Protein AF-A0A7S4A7X9-F1 (afdb_monomer_lite)

Radius of gyration: 23.38 Å; chains: 1; bounding box: 79×69×74 Å

InterPro domains:
  IPR005069 Nucleotide-diphospho-sugar transferase [PF03407] (126-214)

Foldseek 3Di:
DDDDDPDDDDPPPPPPPPDDDDDDDDDDPLDDLQQAAEEEEEDALVCLVLLVLQVVQVVVQDDPSYAYEYAYQDVNRVVSCCVRPVRHHYDDFPDHRPDPLSRQLSQLVVQLVVLQVLLVHSFHKYKYAYSQWHFPHHLSVVQSVDPFQKEFAWQQQCLVVVVLQVPSTFGDPRIMIGTSDPLNSQLSVQLSVQSPPVPDGSRVSSSVCVSVVRGGYDPPHSWPDPFPDDTRIDHPSNPVDDPDPPVLCVLLVVCSVVVPSCSCVVVTPPPDPPPPDPPPPPPDDDDDDD

Organism: NCBI:txid35677

Sequence (290 aa):
MGGGSRAGHRLARAALLCAAFAAAGSATPATDNATHTIVATVLNGKYAPLFELWHPRFAAATDARVELVVACLDDDAVAAVRRLDTRARTLEATGGAHDVAAARLAKVHTVLRLVREEAAGSKRLVIYSDVDAFWLQSPISRLRRIEAPLAFSRDGVATAAGFDGKRGFALCAGFFVARPTEAAASFLDAWRLKGRGGRSSDQVAANELYDEGVGIIADEVVDRCPRGAVPAVWHPYSPAQISGKVFFWGRVLAKIASGDGDAFAGVRCSWGGRHKGRNRRAGGVVTARR

pLDDT: mean 72.52, std 22.11, range [30.67, 97.88]

Structure (mmCIF, N/CA/C/O backbone):
data_AF-A0A7S4A7X9-F1
#
_entry.id   AF-A0A7S4A7X9-F1
#
loop_
_atom_site.group_PDB
_atom_site.id
_atom_site.type_symbol
_atom_site.label_atom_id
_atom_site.label_alt_id
_atom_site.label_comp_id
_atom_site.label_asym_id
_atom_site.label_entity_id
_atom_site.label_seq_id
_atom_site.pdbx_PDB_ins_code
_atom_site.Cartn_x
_atom_site.Cartn_y
_atom_site.Cartn_z
_atom_site.occupancy
_atom_site.B_iso_or_equiv
_atom_site.auth_seq_id
_atom_site.auth_comp_id
_atom_site.auth_asym_id
_atom_site.auth_atom_id
_atom_site.pdbx_PDB_model_num
ATOM 1 N N . MET A 1 1 ? 13.441 42.605 55.106 1.00 44.47 1 MET A N 1
ATOM 2 C CA . MET A 1 1 ? 13.540 42.971 53.676 1.00 44.47 1 MET A CA 1
ATOM 3 C C . MET A 1 1 ? 13.720 41.685 52.884 1.00 44.47 1 MET A C 1
ATOM 5 O O . MET A 1 1 ? 14.799 41.113 52.912 1.00 44.47 1 MET A O 1
ATOM 9 N N . GLY A 1 2 ? 12.632 41.155 52.321 1.00 35.94 2 GLY A N 1
ATOM 10 C CA . GLY A 1 2 ? 12.624 39.884 51.592 1.00 35.94 2 GLY A CA 1
ATOM 11 C C . GLY A 1 2 ? 12.707 40.118 50.086 1.00 35.94 2 GLY A C 1
ATOM 12 O O . GLY A 1 2 ? 11.885 40.847 49.538 1.00 35.94 2 GLY A O 1
ATOM 13 N N . GLY A 1 3 ? 13.697 39.512 49.431 1.00 44.81 3 GLY A N 1
ATOM 14 C CA . GLY A 1 3 ? 13.832 39.477 47.975 1.00 44.81 3 GLY A CA 1
ATOM 15 C C . GLY A 1 3 ? 13.371 38.124 47.446 1.00 44.81 3 GLY A C 1
ATOM 16 O O . GLY A 1 3 ? 14.063 37.125 47.617 1.00 44.81 3 GLY A O 1
ATOM 17 N N . GLY A 1 4 ? 12.176 38.098 46.855 1.00 40.09 4 GLY A N 1
ATOM 18 C CA . GLY A 1 4 ? 11.513 36.902 46.343 1.00 40.09 4 GLY A CA 1
ATOM 19 C C . GLY A 1 4 ? 12.144 36.339 45.066 1.00 40.09 4 GLY A C 1
ATOM 20 O O . GLY A 1 4 ? 12.410 37.054 44.101 1.00 40.09 4 GLY A O 1
ATOM 21 N N . SER A 1 5 ? 12.325 35.021 45.086 1.00 45.69 5 SER A N 1
ATOM 22 C CA . SER A 1 5 ? 12.733 34.150 43.985 1.00 45.69 5 SER A CA 1
ATOM 23 C C . SER A 1 5 ? 11.741 34.199 42.813 1.00 45.69 5 SER A C 1
ATOM 25 O O . SER A 1 5 ? 10.553 33.926 42.981 1.00 45.69 5 SER A O 1
ATOM 27 N N . ARG A 1 6 ? 12.227 34.520 41.605 1.00 48.41 6 ARG A N 1
ATOM 28 C CA . ARG A 1 6 ? 11.495 34.359 40.336 1.00 48.41 6 ARG A CA 1
ATOM 29 C C . ARG A 1 6 ? 11.867 33.021 39.697 1.00 48.41 6 ARG A C 1
ATOM 31 O O . ARG A 1 6 ? 12.696 32.963 38.794 1.00 48.41 6 ARG A O 1
ATOM 38 N N . ALA A 1 7 ? 11.209 31.959 40.138 1.00 48.53 7 ALA A N 1
ATOM 39 C CA . ALA A 1 7 ? 11.137 30.690 39.426 1.00 48.53 7 ALA A CA 1
ATOM 40 C C . ALA A 1 7 ? 9.657 30.317 39.284 1.00 48.53 7 ALA A C 1
ATOM 42 O O . ALA A 1 7 ? 8.966 30.200 40.289 1.00 48.53 7 ALA A O 1
ATOM 43 N N . GLY A 1 8 ? 9.164 30.146 38.051 1.00 44.31 8 GLY A N 1
ATOM 44 C CA . GLY A 1 8 ? 7.861 29.497 37.841 1.00 44.31 8 GLY A CA 1
ATOM 45 C C . GLY A 1 8 ? 6.891 30.139 36.849 1.00 44.31 8 GLY A C 1
ATOM 46 O O . GLY A 1 8 ? 5.715 30.238 37.158 1.00 44.31 8 GLY A O 1
ATOM 47 N N . HIS A 1 9 ? 7.321 30.532 35.643 1.00 43.72 9 HIS A N 1
ATOM 48 C CA . HIS A 1 9 ? 6.366 30.942 34.591 1.00 43.72 9 HIS A CA 1
ATOM 49 C C . HIS A 1 9 ? 6.644 30.378 33.186 1.00 43.72 9 HIS A C 1
ATOM 51 O O . HIS A 1 9 ? 6.241 30.971 32.189 1.00 43.72 9 HIS A O 1
ATOM 57 N N . ARG A 1 10 ? 7.298 29.210 33.060 1.00 42.69 10 ARG A N 1
ATOM 58 C CA . ARG A 1 10 ? 7.554 28.597 31.734 1.00 42.69 10 ARG A CA 1
ATOM 59 C C . ARG A 1 10 ? 7.222 27.105 31.570 1.00 42.69 10 ARG A C 1
ATOM 61 O O . ARG A 1 10 ? 7.613 26.530 30.565 1.00 42.69 10 ARG A O 1
ATOM 68 N N . LEU A 1 11 ? 6.444 26.487 32.466 1.00 43.09 11 LEU A N 1
ATOM 69 C CA . LEU A 1 11 ? 6.069 25.061 32.342 1.00 43.09 11 LEU A CA 1
ATOM 70 C C . LEU A 1 11 ? 4.560 24.756 32.430 1.00 43.09 11 LEU A C 1
ATOM 72 O O . LEU A 1 11 ? 4.178 23.612 32.629 1.00 43.09 11 LEU A O 1
ATOM 76 N N . ALA A 1 12 ? 3.685 25.743 32.210 1.00 38.72 12 ALA A N 1
ATOM 77 C CA . ALA A 1 12 ? 2.225 25.550 32.252 1.00 38.72 12 ALA A CA 1
ATOM 78 C C . ALA A 1 12 ? 1.517 25.787 30.899 1.00 38.72 12 ALA A C 1
ATOM 80 O O . ALA A 1 12 ? 0.360 26.194 30.865 1.00 38.72 12 ALA A O 1
ATOM 81 N N . ARG A 1 13 ? 2.202 25.563 29.767 1.00 37.25 13 ARG A N 1
ATOM 82 C CA . ARG A 1 13 ? 1.606 25.685 28.416 1.00 37.25 13 ARG A CA 1
ATOM 83 C C . ARG A 1 13 ? 1.697 24.431 27.537 1.00 37.25 13 ARG A C 1
ATOM 85 O O . ARG A 1 13 ? 1.207 24.462 26.418 1.00 37.25 13 ARG A O 1
ATOM 92 N N . ALA A 1 14 ? 2.242 23.324 28.045 1.00 36.91 14 ALA A N 1
ATOM 93 C CA . ALA A 1 14 ? 2.348 22.061 27.300 1.00 36.91 14 ALA A CA 1
ATOM 94 C C . ALA A 1 14 ? 1.307 20.991 27.700 1.00 36.91 14 ALA A C 1
ATOM 96 O O . ALA A 1 14 ? 1.305 19.911 27.125 1.00 36.91 14 ALA A O 1
ATOM 97 N N . ALA A 1 15 ? 0.411 21.273 28.654 1.00 36.81 15 ALA A N 1
ATOM 98 C CA . ALA A 1 15 ? -0.535 20.283 29.194 1.00 36.81 15 ALA A CA 1
ATOM 99 C C . ALA A 1 15 ? -2.019 20.553 28.859 1.00 36.81 15 ALA A C 1
ATOM 101 O O . ALA A 1 15 ? -2.890 19.863 29.375 1.00 36.81 15 ALA A O 1
ATOM 102 N N . LEU A 1 16 ? -2.329 21.531 27.997 1.00 33.19 16 LEU A N 1
ATOM 103 C CA . LEU A 1 16 ? -3.710 21.979 27.741 1.00 33.19 16 LEU A CA 1
ATOM 104 C C . LEU A 1 16 ? -4.208 21.739 26.302 1.00 33.19 16 LEU A C 1
ATOM 106 O O . LEU A 1 16 ? -5.062 22.472 25.816 1.00 33.19 16 LEU A O 1
ATOM 110 N N . LEU A 1 17 ? -3.673 20.723 25.616 1.00 34.12 17 LEU A N 1
ATOM 111 C CA . LEU A 1 17 ? -4.047 20.376 24.233 1.00 34.12 17 LEU A CA 1
ATOM 112 C C . LEU A 1 17 ? -4.558 18.934 24.045 1.00 34.12 17 LEU A C 1
ATOM 114 O O . LEU A 1 17 ? -4.845 18.546 22.921 1.00 34.12 17 LEU A O 1
ATOM 118 N N . CYS A 1 18 ? -4.745 18.157 25.120 1.00 33.53 18 CYS A N 1
ATOM 119 C CA . CYS A 1 18 ? -5.233 16.767 25.030 1.00 33.53 18 CYS A CA 1
ATOM 120 C C . CYS A 1 18 ? -6.648 16.527 25.585 1.00 33.53 18 CYS A C 1
ATOM 122 O O . CYS A 1 18 ? -7.065 15.378 25.687 1.00 33.53 18 CYS A O 1
ATOM 124 N N . ALA A 1 19 ? -7.409 17.562 25.946 1.00 38.38 19 ALA A N 1
ATOM 125 C CA . ALA A 1 19 ? -8.710 17.375 26.594 1.00 38.38 19 ALA A CA 1
ATOM 126 C C . ALA A 1 19 ? -9.792 18.292 26.015 1.00 38.38 19 ALA A C 1
ATOM 128 O O . ALA A 1 19 ? -10.194 19.244 26.671 1.00 38.38 19 ALA A O 1
ATOM 129 N N . ALA A 1 20 ? -10.260 18.011 24.795 1.00 38.12 20 ALA A N 1
ATOM 130 C CA . ALA A 1 20 ? -11.570 18.471 24.318 1.00 38.12 20 ALA A CA 1
ATOM 131 C C . ALA A 1 20 ? -11.957 17.813 22.981 1.00 38.12 20 ALA A C 1
ATOM 133 O O . ALA A 1 20 ? -11.940 18.478 21.960 1.00 38.12 20 ALA A O 1
ATOM 134 N N . PHE A 1 21 ? -12.329 16.530 22.977 1.00 40.97 21 PHE A N 1
ATOM 135 C CA . PHE A 1 21 ? -13.242 15.978 21.960 1.00 40.97 21 PHE A CA 1
ATOM 136 C C . PHE A 1 21 ? -13.972 14.761 22.536 1.00 40.97 21 PHE A C 1
ATOM 138 O O . PHE A 1 21 ? -13.638 13.610 22.279 1.00 40.97 21 PHE A O 1
ATOM 145 N N . ALA A 1 22 ? -14.985 15.040 23.353 1.00 44.19 22 ALA A N 1
ATOM 146 C CA . ALA A 1 22 ? -16.018 14.083 23.727 1.00 44.19 22 ALA A CA 1
ATOM 147 C C . ALA A 1 22 ? -17.371 14.693 23.341 1.00 44.19 22 ALA A C 1
ATOM 149 O O . ALA A 1 22 ? -18.114 15.185 24.184 1.00 44.19 22 ALA A O 1
ATOM 150 N N . ALA A 1 23 ? -17.656 14.726 22.038 1.00 42.72 23 ALA A N 1
ATOM 151 C CA . ALA A 1 23 ? -19.000 14.983 21.541 1.00 42.72 23 ALA A CA 1
ATOM 152 C C . ALA A 1 23 ? -19.672 13.626 21.303 1.00 42.72 23 ALA A C 1
ATOM 154 O O . ALA A 1 23 ? -19.296 12.876 20.402 1.00 42.72 23 ALA A O 1
ATOM 155 N N . ALA A 1 24 ? -20.630 13.305 22.170 1.00 47.59 24 ALA A N 1
ATOM 156 C CA . ALA A 1 24 ? -21.484 12.135 22.078 1.00 47.59 24 ALA A CA 1
ATOM 157 C C . ALA A 1 24 ? -22.415 12.269 20.861 1.00 47.59 24 ALA A C 1
ATOM 159 O O . ALA A 1 24 ? -23.437 12.948 20.917 1.00 47.59 24 ALA A O 1
ATOM 160 N N . GLY A 1 25 ? -22.037 11.634 19.751 1.00 40.69 25 GLY A N 1
ATOM 161 C CA . GLY A 1 25 ? -22.930 11.350 18.631 1.00 40.69 25 GLY A CA 1
ATOM 162 C C . GLY A 1 25 ? -23.608 10.000 18.849 1.00 40.69 25 GLY A C 1
ATOM 163 O O . GLY A 1 25 ? -22.946 9.026 19.211 1.00 40.69 25 GLY A O 1
ATOM 164 N N . SER A 1 26 ? -24.923 9.947 18.655 1.00 42.19 26 SER A N 1
ATOM 165 C CA . SER A 1 26 ? -25.719 8.724 18.722 1.00 42.19 26 SER A CA 1
ATOM 166 C C . SER A 1 26 ? -25.144 7.653 17.790 1.00 42.19 26 SER A C 1
ATOM 168 O O . SER A 1 26 ? -25.031 7.837 16.579 1.00 42.19 26 SER A O 1
ATOM 170 N N . ALA A 1 27 ? -24.749 6.522 18.370 1.00 43.72 27 ALA A N 1
ATOM 171 C CA . ALA A 1 27 ? -24.187 5.402 17.637 1.00 43.72 27 ALA A CA 1
ATOM 172 C C . ALA A 1 27 ? -25.294 4.685 16.848 1.00 43.72 27 ALA A C 1
ATOM 174 O O . ALA A 1 27 ? -26.026 3.859 17.389 1.00 43.72 27 ALA A O 1
ATOM 175 N N . THR A 1 28 ? -25.408 4.975 15.552 1.00 47.25 28 THR A N 1
ATOM 176 C CA . THR A 1 28 ? -25.959 4.008 14.592 1.00 47.25 28 THR A CA 1
ATOM 177 C C . THR A 1 28 ? -25.165 2.702 14.704 1.00 47.25 28 THR A C 1
ATOM 179 O O . THR A 1 28 ? -23.942 2.768 14.858 1.00 47.25 28 THR A O 1
ATOM 182 N N . PRO A 1 29 ? -25.811 1.524 14.641 1.00 44.50 29 PRO A N 1
ATOM 183 C CA . PRO A 1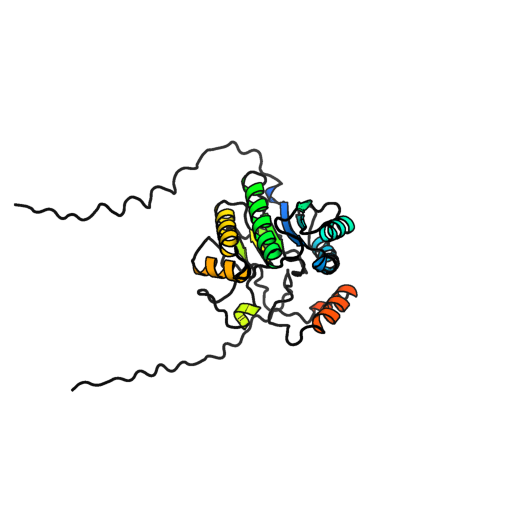 29 ? -25.131 0.252 14.844 1.00 44.50 29 PRO A CA 1
ATOM 184 C C . PRO A 1 29 ? -24.014 0.087 13.804 1.00 44.50 29 PRO A C 1
ATOM 186 O O . PRO A 1 29 ? -24.250 -0.082 12.611 1.00 44.50 29 PRO A O 1
ATOM 189 N N . ALA A 1 30 ? -22.772 0.191 14.277 1.00 50.78 30 ALA A N 1
ATOM 190 C CA . ALA A 1 30 ? -21.539 0.141 13.497 1.00 50.78 30 ALA A CA 1
ATOM 191 C C . ALA A 1 30 ? -21.159 -1.305 13.112 1.00 50.78 30 ALA A C 1
ATOM 193 O O . ALA A 1 30 ? -20.015 -1.723 13.290 1.00 50.78 30 ALA A O 1
ATOM 194 N N . THR A 1 31 ? -22.123 -2.110 12.663 1.00 47.62 31 THR A N 1
ATOM 195 C CA . THR A 1 31 ? -22.062 -3.569 12.856 1.00 47.62 31 THR A CA 1
ATOM 196 C C . THR A 1 31 ? -21.674 -4.426 11.650 1.00 47.62 31 THR A C 1
ATOM 198 O O . THR A 1 31 ? -21.740 -5.638 11.777 1.00 47.62 31 THR A O 1
ATOM 201 N N . ASP A 1 32 ? -21.171 -3.887 10.531 1.00 56.22 32 ASP A N 1
ATOM 202 C CA . ASP A 1 32 ? -20.551 -4.773 9.510 1.00 56.22 32 ASP A CA 1
ATOM 203 C C . ASP A 1 32 ? -19.380 -4.157 8.717 1.00 56.22 32 ASP A C 1
ATOM 205 O O . ASP A 1 32 ? -18.422 -4.838 8.334 1.00 56.22 32 ASP A O 1
ATOM 209 N N . ASN A 1 33 ? -19.352 -2.829 8.566 1.00 57.88 33 ASN A N 1
ATOM 210 C CA . ASN A 1 33 ? -18.284 -2.149 7.819 1.00 57.88 33 ASN A CA 1
ATOM 211 C C . ASN A 1 33 ? -16.898 -2.249 8.479 1.00 57.88 33 ASN A C 1
ATOM 213 O O . ASN A 1 33 ? -15.888 -2.199 7.779 1.00 57.88 33 ASN A O 1
ATOM 217 N N . ALA A 1 34 ? -16.828 -2.480 9.796 1.00 63.59 34 ALA A N 1
ATOM 218 C CA . ALA A 1 34 ? -15.565 -2.671 10.516 1.00 63.59 34 ALA A CA 1
ATOM 219 C C . ALA A 1 34 ? -14.780 -3.913 10.045 1.00 63.59 34 ALA A C 1
ATOM 221 O O . ALA A 1 34 ? -13.578 -4.026 10.295 1.00 63.59 34 ALA A O 1
ATOM 222 N N . THR A 1 35 ? -15.443 -4.843 9.347 1.00 77.44 35 THR A N 1
ATOM 223 C CA . THR A 1 35 ? -14.809 -6.037 8.779 1.00 77.44 35 THR A CA 1
ATOM 224 C C . THR A 1 35 ? -14.349 -5.855 7.337 1.00 77.44 35 THR A C 1
ATOM 226 O O . THR A 1 35 ? -13.825 -6.806 6.762 1.00 77.44 35 THR A O 1
ATOM 229 N N . HIS A 1 36 ? -14.505 -4.670 6.747 1.00 91.06 36 HIS A N 1
ATOM 230 C CA . HIS A 1 36 ? -14.044 -4.400 5.390 1.00 91.06 36 HIS A CA 1
ATOM 231 C C . HIS A 1 36 ? -12.615 -3.844 5.398 1.00 91.06 36 HIS A C 1
ATOM 233 O O . HIS A 1 36 ? -12.166 -3.189 6.343 1.00 91.06 36 HIS A O 1
ATOM 239 N N . THR A 1 37 ? -11.846 -4.158 4.362 1.00 95.25 37 THR A N 1
ATOM 240 C CA . THR A 1 37 ? -10.438 -3.757 4.247 1.00 95.25 37 THR A CA 1
ATOM 241 C C . THR A 1 37 ? -10.162 -3.271 2.838 1.00 95.25 37 THR A C 1
ATOM 243 O O . THR A 1 37 ? -10.603 -3.884 1.873 1.00 95.25 37 THR A O 1
ATOM 246 N N . ILE A 1 38 ? -9.430 -2.171 2.732 1.00 97.44 38 ILE A N 1
ATOM 247 C CA . ILE A 1 38 ? -8.922 -1.665 1.466 1.00 97.44 38 ILE A CA 1
ATOM 248 C C . ILE A 1 38 ? -7.498 -2.179 1.311 1.00 97.44 38 ILE A C 1
ATOM 250 O O . ILE A 1 38 ? -6.672 -1.991 2.207 1.00 97.44 38 ILE A O 1
ATOM 254 N N . VAL A 1 39 ? -7.201 -2.800 0.177 1.00 97.44 39 VAL A N 1
ATOM 255 C CA . VAL A 1 39 ? -5.831 -3.086 -0.243 1.00 97.44 39 VAL A CA 1
ATOM 256 C C . VAL A 1 39 ? -5.507 -2.157 -1.400 1.00 97.44 39 VAL A C 1
ATOM 258 O O . VAL A 1 39 ? -6.178 -2.169 -2.427 1.00 97.44 39 VAL A O 1
ATOM 261 N N . ALA A 1 40 ? -4.502 -1.317 -1.202 1.00 97.56 40 ALA A N 1
ATOM 262 C CA . ALA A 1 40 ? -4.042 -0.333 -2.158 1.00 97.56 40 ALA A CA 1
ATOM 263 C C . ALA A 1 40 ? -2.726 -0.779 -2.801 1.00 97.56 40 ALA A C 1
ATOM 265 O O . ALA A 1 40 ? -1.831 -1.288 -2.122 1.00 97.56 40 ALA A O 1
ATOM 266 N N . THR A 1 41 ? -2.589 -0.521 -4.097 1.00 96.31 41 THR A N 1
ATOM 267 C CA . THR A 1 41 ? -1.330 -0.675 -4.832 1.00 96.31 41 THR A CA 1
ATOM 268 C C . THR A 1 41 ? -1.171 0.432 -5.877 1.00 96.31 41 THR A C 1
ATOM 270 O O . THR A 1 41 ? -2.130 1.142 -6.195 1.00 96.31 41 THR A O 1
ATOM 273 N N . VAL A 1 42 ? 0.044 0.608 -6.393 1.00 94.50 42 VAL A N 1
ATOM 274 C CA . VAL A 1 42 ? 0.367 1.555 -7.471 1.00 94.50 42 VAL A CA 1
ATOM 275 C C . VAL A 1 42 ? 0.876 0.775 -8.672 1.00 94.50 42 VAL A C 1
ATOM 277 O O . VAL A 1 42 ? 1.701 -0.127 -8.524 1.00 94.50 42 VAL A O 1
ATOM 280 N N . LEU A 1 43 ? 0.414 1.146 -9.864 1.00 93.44 43 LEU A N 1
ATOM 281 C CA . LEU A 1 43 ? 0.740 0.452 -11.102 1.00 93.44 43 LEU A CA 1
ATOM 282 C C . LEU A 1 43 ? 1.073 1.438 -12.226 1.00 93.44 43 LEU A C 1
ATOM 284 O O . LEU A 1 43 ? 0.410 2.458 -12.391 1.00 93.44 43 LEU A O 1
ATOM 288 N N . ASN A 1 44 ? 2.082 1.097 -13.024 1.00 91.69 44 ASN A N 1
ATOM 289 C CA . ASN A 1 44 ? 2.317 1.659 -14.356 1.00 91.69 44 ASN A CA 1
ATOM 290 C C . ASN A 1 44 ? 2.392 0.508 -15.376 1.00 91.69 44 ASN A C 1
ATOM 292 O O . ASN A 1 44 ? 2.487 -0.664 -14.985 1.00 91.69 44 ASN A O 1
ATOM 296 N N . GLY A 1 45 ? 2.415 0.828 -16.667 1.00 90.19 45 GLY A N 1
ATOM 297 C CA . GLY A 1 45 ? 2.443 -0.155 -17.748 1.00 90.19 45 GLY A CA 1
ATOM 298 C C . GLY A 1 45 ? 3.638 -1.110 -17.673 1.00 90.19 45 GLY A C 1
ATOM 299 O O . GLY A 1 45 ? 3.503 -2.298 -17.958 1.00 90.19 45 GLY A O 1
ATOM 300 N N . LYS A 1 46 ? 4.799 -0.651 -17.177 1.00 88.81 46 LYS A N 1
ATOM 301 C CA . LYS A 1 46 ? 5.984 -1.514 -16.983 1.00 88.81 46 LYS A CA 1
ATOM 302 C C . LYS A 1 46 ? 5.763 -2.621 -15.953 1.00 88.81 46 LYS A C 1
ATOM 304 O O . LYS A 1 46 ? 6.368 -3.684 -16.078 1.00 88.81 46 LYS A O 1
ATOM 309 N N . TYR A 1 47 ? 4.941 -2.376 -14.938 1.00 90.56 47 TYR A N 1
ATOM 310 C CA . TYR A 1 47 ? 4.631 -3.352 -13.895 1.00 90.56 47 TYR A CA 1
ATOM 311 C C . TYR A 1 47 ? 3.357 -4.162 -14.190 1.00 90.56 47 TYR A C 1
ATOM 313 O O . TYR A 1 47 ? 3.040 -5.068 -13.420 1.00 90.56 47 TYR A O 1
ATOM 321 N N . ALA A 1 48 ? 2.658 -3.912 -15.305 1.00 92.62 48 ALA A N 1
ATOM 322 C CA . ALA A 1 48 ? 1.455 -4.657 -15.684 1.00 92.62 48 ALA A CA 1
ATOM 323 C C . ALA A 1 48 ? 1.663 -6.187 -15.756 1.00 92.62 48 ALA A C 1
ATOM 325 O O . ALA A 1 48 ? 0.850 -6.900 -15.166 1.00 92.62 48 ALA A O 1
ATOM 326 N N . PRO A 1 49 ? 2.759 -6.726 -16.339 1.00 93.12 49 PRO A N 1
ATOM 327 C CA . PRO A 1 49 ? 3.000 -8.174 -16.323 1.00 93.12 49 PRO A CA 1
ATOM 328 C C . PRO A 1 49 ? 3.184 -8.739 -14.910 1.00 93.12 49 PRO A C 1
ATOM 330 O O . PRO A 1 49 ? 2.853 -9.888 -14.633 1.00 93.12 49 PRO A O 1
ATOM 333 N N . LEU A 1 50 ? 3.719 -7.936 -13.986 1.00 90.62 50 LEU A N 1
ATOM 334 C CA . LEU A 1 50 ? 3.876 -8.362 -12.601 1.00 90.62 50 LEU A CA 1
ATOM 335 C C . LEU A 1 50 ? 2.533 -8.363 -11.868 1.00 90.62 50 LEU A C 1
ATOM 337 O O . LEU A 1 50 ? 2.245 -9.298 -11.125 1.00 90.62 50 LEU A O 1
ATOM 341 N N . PHE A 1 51 ? 1.687 -7.368 -12.138 1.00 94.88 51 PHE A N 1
ATOM 342 C CA . PHE A 1 51 ? 0.315 -7.324 -11.642 1.00 94.88 51 PHE A CA 1
ATOM 343 C C . PHE A 1 51 ? -0.516 -8.521 -12.129 1.00 94.88 51 PHE A C 1
ATOM 345 O O . PHE A 1 51 ? -1.225 -9.120 -11.326 1.00 94.88 51 PHE A O 1
ATOM 352 N N . GLU A 1 52 ? -0.360 -8.943 -13.388 1.00 94.62 52 GLU A N 1
ATOM 353 C CA . GLU A 1 52 ? -0.985 -10.162 -13.933 1.00 94.62 52 GLU A CA 1
ATOM 354 C C . GLU A 1 52 ? -0.613 -11.432 -13.160 1.00 94.62 52 GLU A C 1
ATOM 356 O O . GLU A 1 52 ? -1.434 -12.334 -13.005 1.00 94.62 52 GLU A O 1
ATOM 361 N N . LEU A 1 53 ? 0.609 -11.504 -12.630 1.00 92.06 53 LEU A N 1
ATOM 362 C CA . LEU A 1 53 ? 1.059 -12.634 -11.815 1.00 92.06 53 LEU A CA 1
ATOM 363 C C . LEU A 1 53 ? 0.644 -12.506 -10.346 1.00 92.06 53 LEU A C 1
ATOM 365 O O . LEU A 1 53 ? 0.447 -13.517 -9.659 1.00 92.06 53 LEU A O 1
ATOM 369 N N . TRP A 1 54 ? 0.571 -11.277 -9.843 1.00 93.69 54 TRP A N 1
ATOM 370 C CA . TRP A 1 54 ? 0.228 -10.965 -8.461 1.00 93.69 54 TRP A CA 1
ATOM 371 C C . TRP A 1 54 ? -1.270 -11.116 -8.193 1.00 93.69 54 TRP A C 1
ATOM 373 O O . TRP A 1 54 ? -1.653 -11.740 -7.201 1.00 93.69 54 TRP A O 1
ATOM 383 N N . HIS A 1 55 ? -2.117 -10.607 -9.092 1.00 95.62 55 HIS A N 1
ATOM 384 C CA . HIS A 1 55 ? -3.561 -10.494 -8.886 1.00 95.62 55 HIS A CA 1
ATOM 385 C C . HIS A 1 55 ? -4.259 -11.834 -8.607 1.00 95.62 55 HIS A C 1
ATOM 387 O O . HIS A 1 55 ? -4.978 -11.895 -7.611 1.00 95.62 55 HIS A O 1
ATOM 393 N N . PRO A 1 56 ? -4.004 -12.941 -9.336 1.00 93.94 56 PRO A N 1
ATOM 394 C CA . PRO A 1 56 ? -4.637 -14.224 -9.026 1.00 93.94 56 PRO A CA 1
ATOM 395 C C . PRO A 1 56 ? -4.317 -14.733 -7.614 1.00 93.94 56 PRO A C 1
ATOM 397 O O . PRO A 1 56 ? -5.168 -15.326 -6.954 1.00 93.94 56 PRO A O 1
ATOM 400 N N . ARG A 1 57 ? -3.099 -14.474 -7.119 1.00 90.94 57 ARG A N 1
ATOM 401 C CA . ARG A 1 57 ? -2.683 -14.853 -5.758 1.00 90.94 57 ARG A CA 1
ATOM 402 C C . ARG A 1 57 ? -3.328 -13.965 -4.709 1.00 90.94 57 ARG A C 1
ATOM 404 O O . ARG A 1 57 ? -3.814 -14.467 -3.702 1.00 90.94 57 ARG A O 1
ATOM 411 N N . PHE A 1 58 ? -3.370 -12.661 -4.968 1.00 94.06 58 PHE A N 1
ATOM 412 C CA . PHE A 1 58 ? -4.109 -11.718 -4.140 1.00 94.06 58 PHE A CA 1
ATOM 413 C C . PHE A 1 58 ? -5.589 -12.115 -4.034 1.00 94.06 58 PHE A C 1
ATOM 415 O O . PHE A 1 58 ? -6.111 -12.233 -2.927 1.00 94.06 58 PHE A O 1
ATOM 422 N N . ALA A 1 59 ? -6.240 -12.404 -5.162 1.00 94.94 59 ALA A N 1
ATOM 423 C CA . ALA A 1 59 ? -7.636 -12.822 -5.213 1.00 94.94 59 ALA A CA 1
ATOM 424 C C . ALA A 1 59 ? -7.870 -14.143 -4.462 1.00 94.94 59 ALA A C 1
ATOM 426 O O . ALA A 1 59 ? -8.836 -14.253 -3.716 1.00 94.94 59 ALA A O 1
ATOM 427 N N . ALA A 1 60 ? -6.966 -15.122 -4.586 1.00 93.25 60 ALA A N 1
ATOM 428 C CA . ALA A 1 60 ? -7.045 -16.381 -3.840 1.00 93.25 60 ALA A CA 1
ATOM 429 C C . ALA A 1 60 ? -6.808 -16.212 -2.325 1.00 93.25 60 ALA A C 1
ATOM 431 O O . ALA A 1 60 ? -7.313 -16.998 -1.524 1.00 93.25 60 ALA A O 1
ATOM 432 N N . ALA A 1 61 ? -6.040 -15.198 -1.921 1.00 90.69 61 ALA A N 1
ATOM 433 C CA . ALA A 1 61 ? -5.728 -14.897 -0.525 1.00 90.69 61 ALA A CA 1
ATOM 434 C C . ALA A 1 61 ? -6.731 -13.931 0.138 1.00 90.69 61 ALA A C 1
ATOM 436 O O . ALA A 1 61 ? -6.543 -13.553 1.300 1.00 90.69 61 ALA A O 1
ATOM 437 N N . THR A 1 62 ? -7.772 -13.493 -0.571 1.00 93.75 62 THR A N 1
ATOM 438 C CA . THR A 1 62 ? -8.740 -12.501 -0.082 1.00 93.75 62 THR A CA 1
ATOM 439 C C . THR A 1 62 ? -10.182 -12.958 -0.285 1.00 93.75 62 THR A C 1
ATOM 441 O O . THR A 1 62 ? -10.456 -13.910 -1.008 1.00 93.75 62 THR A O 1
ATOM 444 N N . ASP A 1 63 ? -11.113 -12.318 0.425 1.00 92.56 63 ASP A N 1
ATOM 445 C CA . ASP A 1 63 ? -12.548 -12.585 0.332 1.00 92.56 63 ASP A CA 1
ATOM 446 C C . ASP A 1 63 ? -13.312 -11.337 -0.147 1.00 92.56 63 ASP A C 1
ATOM 448 O O . ASP A 1 63 ? -12.730 -10.291 -0.437 1.00 92.56 63 ASP A O 1
ATOM 452 N N . ALA A 1 64 ? -14.641 -11.436 -0.221 1.00 89.38 64 ALA A N 1
ATOM 453 C CA . ALA A 1 64 ? -15.505 -10.352 -0.691 1.00 89.38 64 ALA A CA 1
ATOM 454 C C . ALA A 1 64 ? -15.477 -9.080 0.183 1.00 89.38 64 ALA A C 1
ATOM 456 O O . ALA A 1 64 ? -15.995 -8.047 -0.237 1.00 89.38 64 ALA A O 1
ATOM 457 N N . ARG A 1 65 ? -14.885 -9.124 1.384 1.00 93.38 65 ARG A N 1
ATOM 458 C CA . ARG A 1 65 ? -14.765 -7.963 2.281 1.00 93.38 65 ARG A CA 1
ATOM 459 C C . ARG A 1 65 ? -13.529 -7.118 1.974 1.00 93.38 65 ARG A C 1
ATOM 461 O O . ARG A 1 65 ? -13.258 -6.144 2.686 1.00 93.38 65 ARG A O 1
ATOM 468 N N . VAL A 1 66 ? -12.759 -7.494 0.955 1.00 95.62 66 VAL A N 1
ATOM 469 C CA . VAL A 1 66 ? -11.564 -6.780 0.516 1.00 95.62 66 VAL A CA 1
ATOM 470 C C . VAL A 1 66 ? -11.861 -5.996 -0.755 1.00 95.62 66 VAL A C 1
ATOM 472 O O . VAL A 1 66 ? -12.205 -6.565 -1.787 1.00 95.62 66 VAL A O 1
ATOM 475 N N . GLU A 1 67 ? -11.693 -4.679 -0.686 1.00 96.56 67 GLU A N 1
ATOM 476 C CA . GLU A 1 67 ? -11.691 -3.808 -1.860 1.00 96.56 67 GLU A CA 1
ATOM 477 C C . GLU A 1 67 ? -10.252 -3.641 -2.355 1.00 96.56 67 GLU A C 1
ATOM 479 O O . GLU A 1 67 ? -9.378 -3.219 -1.593 1.00 96.56 67 GLU A O 1
ATOM 484 N N . LEU A 1 68 ? -10.008 -3.935 -3.633 1.00 97.88 68 LEU A N 1
ATOM 485 C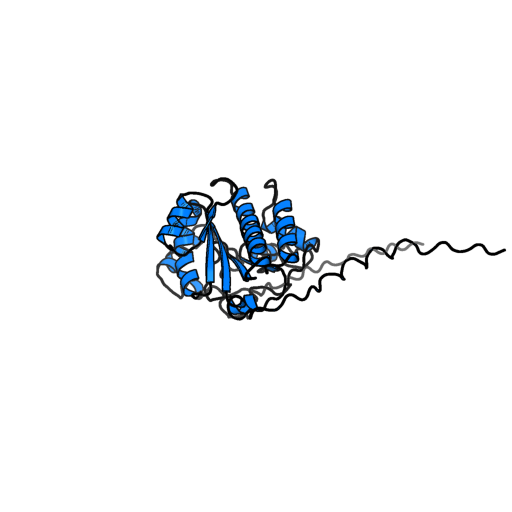 CA . LEU A 1 68 ? -8.753 -3.597 -4.298 1.00 97.88 68 LEU A CA 1
ATOM 486 C C . LEU A 1 68 ? -8.850 -2.194 -4.905 1.00 97.88 68 LEU A C 1
ATOM 488 O O . LEU A 1 68 ? -9.698 -1.933 -5.763 1.00 97.88 68 LEU A O 1
ATOM 492 N N . VAL A 1 69 ? -7.943 -1.313 -4.493 1.00 97.88 69 VAL A N 1
ATOM 493 C CA . VAL A 1 69 ? -7.767 0.024 -5.061 1.00 97.88 69 VAL A CA 1
ATOM 494 C C . VAL A 1 69 ? -6.414 0.093 -5.763 1.00 97.88 69 VAL A C 1
ATOM 496 O O . VAL A 1 69 ? -5.374 -0.145 -5.149 1.00 97.88 69 VAL A O 1
ATOM 499 N N . VAL A 1 70 ? -6.408 0.454 -7.045 1.00 97.19 70 VAL A N 1
ATOM 500 C CA . VAL A 1 70 ? -5.181 0.557 -7.847 1.00 97.19 70 VAL A CA 1
ATOM 501 C C . VAL A 1 70 ? -4.998 1.986 -8.336 1.00 97.19 70 VAL A C 1
ATOM 503 O O . VAL A 1 70 ? -5.790 2.487 -9.135 1.00 97.19 70 VAL A O 1
ATOM 506 N N . ALA A 1 71 ? -3.940 2.648 -7.877 1.00 95.62 71 ALA A N 1
ATOM 507 C CA . ALA A 1 71 ? -3.528 3.935 -8.417 1.00 95.62 71 ALA A CA 1
ATOM 508 C C . ALA A 1 71 ? -2.729 3.715 -9.708 1.00 95.62 71 ALA A C 1
ATOM 510 O O . ALA A 1 71 ? -1.593 3.240 -9.671 1.00 95.62 71 ALA A O 1
ATOM 511 N N . CYS A 1 72 ? -3.348 4.027 -10.843 1.00 94.31 72 CYS A N 1
ATOM 512 C CA . CYS A 1 72 ? -2.777 3.832 -12.172 1.00 94.31 72 CYS A CA 1
ATOM 513 C C . CYS A 1 72 ? -2.046 5.107 -12.612 1.00 94.31 72 CYS A C 1
ATOM 515 O O . CYS A 1 72 ? -2.604 6.203 -12.539 1.00 94.31 72 CYS A O 1
ATOM 517 N N . LEU A 1 73 ? -0.793 4.957 -13.040 1.00 91.56 73 LEU A N 1
ATOM 518 C CA . LEU A 1 73 ? 0.087 6.048 -13.480 1.00 91.56 73 LEU A CA 1
ATOM 519 C C . LEU A 1 73 ? 0.005 6.319 -14.991 1.00 91.56 73 LEU A C 1
ATOM 521 O O . LEU A 1 73 ? 0.494 7.350 -15.449 1.00 91.56 73 LEU A O 1
ATOM 525 N N . ASP A 1 74 ? -0.575 5.391 -15.752 1.00 91.00 74 ASP A N 1
ATOM 526 C CA . ASP A 1 74 ? -0.771 5.456 -17.201 1.00 91.00 74 ASP A CA 1
ATOM 527 C C . ASP A 1 74 ? -1.973 4.610 -17.652 1.00 91.00 74 ASP A C 1
ATOM 529 O O . ASP A 1 74 ? -2.526 3.812 -16.887 1.00 91.00 74 ASP A O 1
ATOM 533 N N . ASP A 1 75 ? -2.369 4.793 -18.912 1.00 92.75 75 ASP A N 1
ATOM 534 C CA . ASP A 1 75 ? -3.488 4.079 -19.534 1.00 92.75 75 ASP A CA 1
ATOM 535 C C . ASP A 1 75 ? -3.224 2.571 -19.654 1.00 92.75 75 ASP A C 1
ATOM 537 O O . ASP A 1 75 ? -4.149 1.769 -19.520 1.00 92.75 75 ASP A O 1
ATOM 541 N N . ASP A 1 76 ? -1.963 2.164 -19.831 1.00 92.88 76 ASP A N 1
ATOM 542 C CA . ASP A 1 76 ? -1.571 0.752 -19.878 1.00 92.88 76 ASP A CA 1
ATOM 543 C C . ASP A 1 76 ? -1.862 0.046 -18.544 1.00 92.88 76 ASP A C 1
ATOM 545 O O . ASP A 1 76 ? -2.389 -1.072 -18.526 1.00 92.88 76 ASP A O 1
ATOM 549 N N . ALA A 1 77 ? -1.580 0.702 -17.413 1.00 93.69 77 ALA A N 1
ATOM 550 C CA . ALA A 1 77 ? -1.953 0.212 -16.090 1.00 93.69 77 ALA A CA 1
ATOM 551 C C . ALA A 1 77 ? -3.474 0.120 -15.926 1.00 93.69 77 ALA A C 1
ATOM 553 O O . ALA A 1 77 ? -3.966 -0.893 -15.424 1.00 93.69 77 ALA A O 1
ATOM 554 N N . VAL A 1 78 ? -4.229 1.125 -16.386 1.00 95.12 78 VAL A N 1
ATOM 555 C CA . VAL A 1 78 ? -5.701 1.080 -16.353 1.00 95.12 78 VAL A CA 1
ATOM 556 C C . VAL A 1 78 ? -6.213 -0.113 -17.161 1.00 95.12 78 VAL A C 1
ATOM 558 O O . VAL A 1 78 ? -7.024 -0.895 -16.657 1.00 95.12 78 VAL A O 1
ATOM 561 N N . ALA A 1 79 ? -5.712 -0.302 -18.382 1.00 95.62 79 ALA A N 1
ATOM 562 C CA . ALA A 1 79 ? -6.091 -1.412 -19.249 1.00 95.62 79 ALA A CA 1
ATOM 563 C C . ALA A 1 79 ? -5.752 -2.774 -18.621 1.00 95.62 79 ALA A C 1
ATOM 565 O O . ALA A 1 79 ? -6.559 -3.705 -18.693 1.00 95.62 79 ALA A O 1
ATOM 566 N N . ALA A 1 80 ? -4.590 -2.896 -17.972 1.00 96.00 80 ALA A N 1
ATOM 567 C CA . ALA A 1 80 ? -4.192 -4.105 -17.257 1.00 96.00 80 ALA A CA 1
ATOM 568 C C . ALA A 1 80 ? -5.132 -4.431 -16.087 1.00 96.00 80 ALA A C 1
ATOM 570 O O . ALA A 1 80 ? -5.591 -5.568 -15.973 1.00 96.00 80 ALA A O 1
ATOM 571 N N . VAL A 1 81 ? -5.484 -3.435 -15.266 1.00 97.19 81 VAL A N 1
ATOM 572 C CA . VAL A 1 81 ? -6.430 -3.618 -14.154 1.00 97.19 81 VAL A CA 1
ATOM 573 C C . VAL A 1 81 ? -7.803 -4.027 -14.675 1.00 97.19 81 VAL A C 1
ATOM 575 O O . VAL A 1 81 ? -8.359 -5.016 -14.209 1.00 97.19 81 VAL A O 1
ATOM 578 N N . ARG A 1 82 ? -8.334 -3.327 -15.683 1.00 97.00 82 ARG A N 1
ATOM 579 C CA . ARG A 1 82 ? -9.675 -3.600 -16.226 1.00 97.00 82 ARG A CA 1
ATOM 580 C C . ARG A 1 82 ? -9.797 -4.969 -16.886 1.00 97.00 82 ARG A C 1
ATOM 582 O O . ARG A 1 82 ? -10.873 -5.557 -16.833 1.00 97.00 82 ARG A O 1
ATOM 589 N N . ARG A 1 83 ? -8.711 -5.481 -17.470 1.00 97.06 83 ARG A N 1
ATOM 590 C CA . ARG A 1 83 ? -8.659 -6.830 -18.046 1.00 97.06 83 ARG A CA 1
ATOM 591 C C . ARG A 1 83 ? -8.772 -7.928 -16.983 1.00 97.06 83 ARG A C 1
ATOM 593 O O . ARG A 1 83 ? -9.362 -8.964 -17.270 1.00 97.06 83 ARG A O 1
ATOM 600 N N . LEU A 1 84 ? -8.204 -7.721 -15.795 1.00 96.06 84 LEU A N 1
ATOM 601 C CA . LEU A 1 84 ? -8.115 -8.751 -14.750 1.00 96.06 84 LEU A CA 1
ATOM 602 C C . LEU A 1 84 ? -9.197 -8.631 -13.676 1.00 96.06 84 LEU A C 1
ATOM 604 O O . LEU A 1 84 ? -9.668 -9.642 -13.161 1.00 96.06 84 LEU A O 1
ATOM 608 N N . ASP A 1 85 ? -9.579 -7.406 -13.319 1.00 96.38 85 ASP A N 1
ATOM 609 C CA . ASP A 1 85 ? -10.515 -7.143 -12.233 1.00 96.38 85 ASP A CA 1
ATOM 610 C C . ASP A 1 85 ? -11.368 -5.909 -12.516 1.00 96.38 85 ASP A C 1
ATOM 612 O O . ASP A 1 85 ? -11.005 -4.763 -12.240 1.00 96.38 85 ASP A O 1
ATOM 616 N N . THR A 1 86 ? -12.563 -6.147 -13.047 1.00 94.19 86 THR A N 1
ATOM 617 C CA . THR A 1 86 ? -13.534 -5.083 -13.316 1.00 94.19 86 THR A CA 1
ATOM 618 C C . THR A 1 86 ? -14.093 -4.451 -12.041 1.00 94.19 86 THR A C 1
ATOM 620 O O . THR A 1 86 ? -14.617 -3.337 -12.108 1.00 94.19 86 THR A O 1
ATOM 623 N N . ARG A 1 87 ? -13.952 -5.116 -10.884 1.00 95.12 87 ARG A N 1
ATOM 624 C CA . ARG A 1 87 ? -14.414 -4.620 -9.580 1.00 95.12 87 ARG A CA 1
ATOM 625 C C . ARG A 1 87 ? -13.370 -3.752 -8.883 1.00 95.12 87 ARG A C 1
ATOM 627 O O . ARG A 1 87 ? -13.732 -3.014 -7.970 1.00 95.12 87 ARG A O 1
ATOM 634 N N . ALA A 1 88 ? -12.104 -3.819 -9.295 1.00 96.25 88 ALA A N 1
ATOM 635 C CA . ALA A 1 88 ? -11.061 -2.978 -8.729 1.00 96.25 88 ALA A CA 1
ATOM 636 C C . ALA A 1 88 ? -11.362 -1.490 -8.985 1.00 96.25 88 ALA A C 1
ATOM 638 O O . ALA A 1 88 ? -11.672 -1.064 -10.108 1.00 96.25 88 ALA A O 1
ATOM 639 N N . ARG A 1 89 ? -11.249 -0.677 -7.931 1.00 96.88 89 ARG A N 1
ATOM 640 C CA . ARG A 1 89 ? -11.373 0.779 -8.031 1.00 96.88 89 ARG A CA 1
ATOM 641 C C . ARG A 1 89 ? -10.056 1.338 -8.555 1.00 96.88 89 ARG A C 1
ATOM 643 O O . ARG A 1 89 ? -9.025 1.246 -7.895 1.00 96.88 89 ARG A O 1
ATOM 650 N N . THR A 1 90 ? -10.091 1.954 -9.728 1.00 95.69 90 THR A N 1
ATOM 651 C CA . THR A 1 90 ? -8.932 2.658 -10.284 1.00 95.69 90 THR A CA 1
ATOM 652 C C . THR A 1 90 ? -8.917 4.100 -9.795 1.00 95.69 90 THR A C 1
ATOM 654 O O . THR A 1 90 ? -9.942 4.782 -9.843 1.00 95.69 90 THR A O 1
ATOM 657 N N . LEU A 1 91 ? -7.760 4.574 -9.347 1.00 93.81 91 LEU A N 1
ATOM 658 C CA . LEU A 1 91 ? -7.510 5.987 -9.080 1.00 93.81 91 LEU A CA 1
ATOM 659 C C . LEU A 1 91 ? -6.504 6.508 -10.098 1.00 93.81 91 LEU A C 1
ATOM 661 O O . LEU A 1 91 ? -5.505 5.845 -10.367 1.00 93.81 91 LEU A O 1
ATOM 665 N N . GL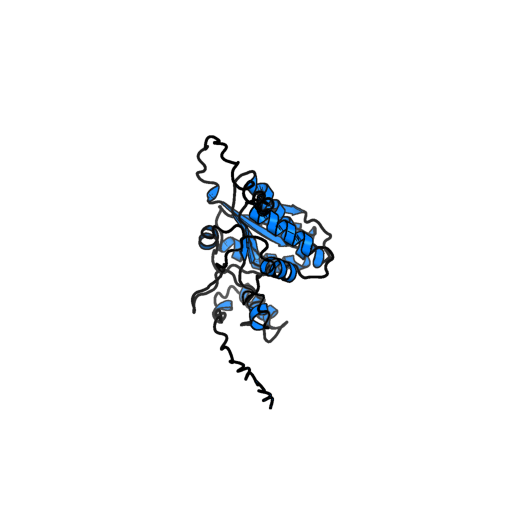U A 1 92 ? -6.735 7.709 -10.613 1.00 85.94 92 GLU A N 1
ATOM 666 C CA . GLU A 1 92 ? -5.690 8.435 -11.328 1.00 85.94 92 GLU A CA 1
ATOM 667 C C . GLU A 1 92 ? -4.607 8.844 -10.328 1.00 85.94 92 GLU A C 1
ATOM 669 O O . GLU A 1 92 ? -4.881 9.484 -9.302 1.00 85.94 92 GLU A O 1
ATOM 674 N N . ALA A 1 93 ? -3.375 8.423 -10.594 1.00 75.81 93 ALA A N 1
ATOM 675 C CA . ALA A 1 93 ? -2.241 8.799 -9.778 1.00 75.81 93 ALA A CA 1
ATOM 676 C C . ALA A 1 93 ? -1.734 10.196 -10.163 1.00 75.81 93 ALA A C 1
ATOM 678 O O . ALA A 1 93 ? -1.683 10.587 -11.326 1.00 75.81 93 ALA A O 1
ATOM 679 N N . THR A 1 94 ? -1.323 10.966 -9.159 1.00 65.69 94 THR A N 1
ATOM 680 C CA . THR A 1 94 ? -0.689 12.268 -9.366 1.00 65.69 94 THR A CA 1
ATOM 681 C C . THR A 1 94 ? 0.783 12.077 -9.733 1.00 65.69 94 THR A C 1
ATOM 683 O O . THR A 1 94 ? 1.540 11.545 -8.920 1.00 65.69 94 THR A O 1
ATOM 686 N N . GLY A 1 95 ? 1.198 12.572 -10.898 1.00 60.62 95 GLY A N 1
ATOM 687 C CA . GLY A 1 95 ? 2.581 12.501 -11.384 1.00 60.62 95 GLY A CA 1
ATOM 688 C C . GLY A 1 95 ? 2.710 11.554 -12.576 1.00 60.62 95 GLY A C 1
ATOM 689 O O . GLY A 1 95 ? 2.175 10.455 -12.555 1.00 60.62 95 GLY A O 1
ATOM 690 N N . GLY A 1 96 ? 3.368 12.015 -13.642 1.00 60.06 96 GLY A N 1
ATOM 691 C CA . GLY A 1 96 ? 3.378 11.332 -14.938 1.00 60.06 96 GLY A CA 1
ATOM 692 C C . GLY A 1 96 ? 3.991 9.924 -14.927 1.00 60.06 96 GLY A C 1
ATOM 693 O O . GLY A 1 96 ? 4.888 9.620 -14.141 1.00 60.06 96 GLY A O 1
ATOM 694 N N . ALA A 1 97 ? 3.535 9.106 -15.878 1.00 58.62 97 ALA A N 1
ATOM 695 C CA . ALA A 1 97 ? 3.797 7.676 -16.077 1.00 58.62 97 ALA A CA 1
ATOM 696 C C . ALA A 1 97 ? 5.254 7.183 -15.958 1.00 58.62 97 ALA A C 1
ATOM 698 O O . ALA A 1 97 ? 5.503 6.010 -15.667 1.00 58.62 97 ALA A O 1
ATOM 699 N N . HIS A 1 98 ? 6.239 8.045 -16.223 1.00 62.94 98 HIS A N 1
ATOM 700 C CA . HIS A 1 98 ? 7.620 7.620 -16.477 1.00 62.94 98 HIS A CA 1
ATOM 701 C C . HIS A 1 98 ? 8.625 7.970 -15.377 1.00 62.94 98 HIS A C 1
ATOM 703 O O . HIS A 1 98 ? 9.785 7.565 -15.473 1.00 62.94 98 HIS A O 1
ATOM 709 N N . ASP A 1 99 ? 8.211 8.674 -14.324 1.00 72.00 99 ASP A N 1
ATOM 710 C CA . ASP A 1 99 ? 9.110 9.044 -13.234 1.00 72.00 99 ASP A CA 1
ATOM 711 C C . ASP A 1 99 ? 8.999 8.050 -12.065 1.00 72.00 99 ASP A C 1
ATOM 713 O O . ASP A 1 99 ? 7.979 7.946 -11.382 1.00 72.00 99 ASP A O 1
ATOM 717 N N . VAL A 1 100 ? 10.082 7.313 -11.800 1.00 70.38 100 VAL A N 1
ATOM 718 C CA . VAL A 1 100 ? 10.184 6.403 -10.646 1.00 70.38 100 VAL A CA 1
ATOM 719 C C . VAL A 1 100 ? 9.975 7.160 -9.329 1.00 70.38 100 VAL A C 1
ATOM 721 O O . VAL A 1 100 ? 9.395 6.611 -8.391 1.00 70.38 100 VAL A O 1
ATOM 724 N N . ALA A 1 101 ? 10.411 8.419 -9.239 1.00 74.31 101 ALA A N 1
ATOM 725 C CA . ALA A 1 101 ? 10.146 9.257 -8.076 1.00 74.31 101 ALA A CA 1
ATOM 726 C C . ALA A 1 101 ? 8.651 9.596 -7.957 1.00 74.31 101 ALA A C 1
ATOM 728 O O . ALA A 1 101 ? 8.114 9.570 -6.846 1.00 74.31 101 ALA A O 1
ATOM 729 N N . ALA A 1 102 ? 7.960 9.818 -9.080 1.00 74.19 102 ALA A N 1
ATOM 730 C CA . ALA A 1 102 ? 6.511 10.000 -9.094 1.00 74.19 102 ALA A CA 1
ATOM 731 C C . ALA A 1 102 ? 5.778 8.737 -8.627 1.00 74.19 102 ALA A C 1
ATOM 733 O O . ALA A 1 102 ? 4.912 8.844 -7.765 1.00 74.19 102 ALA A O 1
ATOM 734 N N . ALA A 1 103 ? 6.174 7.543 -9.082 1.00 78.12 103 ALA A N 1
ATOM 735 C CA . ALA A 1 103 ? 5.573 6.286 -8.624 1.00 78.12 103 ALA A CA 1
ATOM 736 C C . ALA A 1 103 ? 5.731 6.076 -7.104 1.00 78.12 103 ALA A C 1
ATOM 738 O O . ALA A 1 103 ? 4.780 5.716 -6.406 1.00 78.12 103 ALA A O 1
ATOM 739 N N . ARG A 1 104 ? 6.919 6.377 -6.565 1.00 82.19 104 ARG A N 1
ATOM 740 C CA . ARG A 1 104 ? 7.198 6.306 -5.119 1.00 82.19 104 ARG A CA 1
ATOM 741 C C . ARG A 1 104 ? 6.326 7.266 -4.312 1.00 82.19 104 ARG A C 1
ATOM 743 O O . ARG A 1 104 ? 5.802 6.890 -3.265 1.00 82.19 104 ARG A O 1
ATOM 750 N N . LEU A 1 105 ? 6.143 8.493 -4.797 1.00 86.06 105 LEU A N 1
ATOM 751 C CA . LEU A 1 105 ? 5.269 9.475 -4.154 1.00 86.06 105 LEU A CA 1
ATOM 752 C C . LEU A 1 105 ? 3.785 9.137 -4.326 1.00 86.06 105 LEU A C 1
ATOM 754 O O . LEU A 1 105 ? 3.007 9.360 -3.396 1.00 86.06 105 LEU A O 1
ATOM 758 N N . ALA A 1 106 ? 3.397 8.563 -5.466 1.00 89.62 106 ALA A N 1
ATOM 759 C CA . ALA A 1 106 ? 2.030 8.150 -5.749 1.00 89.62 106 ALA A CA 1
ATOM 760 C C . ALA A 1 106 ? 1.538 7.118 -4.732 1.00 89.62 106 ALA A C 1
ATOM 762 O O . ALA A 1 106 ? 0.393 7.212 -4.295 1.00 89.62 106 ALA A O 1
ATOM 763 N N . LYS A 1 107 ? 2.409 6.212 -4.267 1.00 91.69 107 LYS A N 1
ATOM 764 C CA . LYS A 1 107 ? 2.107 5.276 -3.171 1.00 91.69 107 LYS A CA 1
ATOM 765 C C . LYS A 1 107 ? 1.671 6.006 -1.908 1.00 91.69 107 LYS A C 1
ATOM 767 O O . LYS A 1 107 ? 0.559 5.802 -1.423 1.00 91.69 107 LYS A O 1
ATOM 772 N N . VAL A 1 108 ? 2.527 6.890 -1.396 1.00 92.69 108 VAL A N 1
ATOM 773 C CA . VAL A 1 108 ? 2.259 7.607 -0.141 1.00 92.69 108 VAL A CA 1
ATOM 774 C C . VAL A 1 108 ? 1.032 8.505 -0.296 1.00 92.69 108 VAL A C 1
ATOM 776 O O . VAL A 1 108 ? 0.183 8.550 0.590 1.00 92.69 108 VAL A O 1
ATOM 779 N N . HIS A 1 109 ? 0.893 9.168 -1.446 1.00 93.56 109 HIS A N 1
ATOM 780 C CA . HIS A 1 109 ? -0.263 10.005 -1.755 1.00 93.56 109 HIS A CA 1
ATOM 781 C C . HIS A 1 109 ? -1.572 9.207 -1.797 1.00 93.56 109 HIS A C 1
ATOM 783 O O . HIS A 1 109 ? -2.569 9.632 -1.215 1.00 93.56 109 HIS A O 1
ATOM 789 N N . THR A 1 110 ? -1.562 8.040 -2.439 1.00 94.81 110 THR A N 1
ATOM 790 C CA . THR A 1 110 ? -2.727 7.152 -2.547 1.00 94.81 110 THR A CA 1
ATOM 791 C C . THR A 1 110 ? -3.177 6.687 -1.173 1.00 94.81 110 THR A C 1
ATOM 793 O O . THR A 1 110 ? -4.349 6.831 -0.827 1.00 94.81 110 THR A O 1
ATOM 796 N N . VAL A 1 111 ? -2.247 6.195 -0.354 1.00 95.69 111 VAL A N 1
ATOM 797 C CA . VAL A 1 111 ? -2.583 5.719 0.990 1.00 95.69 111 VAL A CA 1
ATOM 798 C C . VAL A 1 111 ? -3.044 6.872 1.880 1.00 95.69 111 VAL A C 1
ATOM 800 O O . VAL A 1 111 ? -4.041 6.725 2.580 1.00 95.69 111 VAL A O 1
ATOM 803 N N . LEU A 1 112 ? -2.400 8.043 1.809 1.00 95.69 112 LEU A N 1
ATOM 804 C CA . LEU A 1 112 ? -2.836 9.242 2.534 1.00 95.69 112 LEU A CA 1
ATOM 805 C C . LEU A 1 112 ? -4.262 9.657 2.155 1.00 95.69 112 LEU A C 1
ATOM 807 O O . LEU A 1 112 ? -5.064 9.972 3.034 1.00 95.69 112 LEU A O 1
ATOM 811 N N . ARG A 1 113 ? -4.582 9.654 0.856 1.00 95.38 113 ARG A N 1
ATOM 812 C CA . ARG A 1 113 ? -5.925 9.956 0.355 1.00 95.38 113 ARG A CA 1
ATOM 813 C C . ARG A 1 113 ? -6.949 8.981 0.931 1.00 95.38 113 ARG A C 1
ATOM 815 O O . ARG A 1 113 ? -7.931 9.432 1.508 1.00 95.38 113 ARG A O 1
ATOM 822 N N . LEU A 1 114 ? -6.695 7.676 0.836 1.00 96.00 114 LEU A N 1
ATOM 823 C CA . LEU A 1 114 ? -7.600 6.639 1.343 1.00 96.00 114 LEU A CA 1
ATOM 824 C C . LEU A 1 114 ? -7.780 6.721 2.862 1.00 96.00 114 LEU A C 1
ATOM 826 O O . LEU A 1 114 ? -8.902 6.662 3.348 1.00 96.00 114 LEU A O 1
ATOM 830 N N . VAL A 1 115 ? -6.698 6.934 3.615 1.00 96.25 115 VAL A N 1
ATOM 831 C CA . VAL A 1 115 ? -6.749 7.139 5.072 1.00 96.25 115 VAL A CA 1
ATOM 832 C C . VAL A 1 115 ? -7.638 8.330 5.432 1.00 96.25 115 VAL A C 1
ATOM 834 O O . VAL A 1 115 ? -8.421 8.232 6.373 1.00 96.25 115 VAL A O 1
ATOM 837 N N . ARG A 1 116 ? -7.556 9.439 4.685 1.00 95.88 116 ARG A N 1
ATOM 838 C CA . ARG A 1 116 ? -8.406 10.622 4.903 1.00 95.88 116 ARG A CA 1
ATOM 839 C C . ARG A 1 116 ? -9.865 10.381 4.508 1.00 95.88 116 ARG A C 1
ATOM 841 O O . ARG A 1 116 ? -10.744 10.768 5.271 1.00 95.88 116 ARG A O 1
ATOM 848 N N . GLU A 1 117 ? -10.115 9.737 3.364 1.00 94.06 117 GLU A N 1
ATOM 849 C CA . GLU A 1 117 ? -11.467 9.339 2.929 1.00 94.06 117 GLU A CA 1
ATOM 850 C C . GLU A 1 117 ? -12.135 8.451 3.998 1.00 94.06 117 GLU A C 1
ATOM 852 O O . GLU A 1 117 ? -13.264 8.707 4.414 1.00 94.06 117 GLU A O 1
ATOM 857 N N . GLU A 1 118 ? -11.410 7.459 4.518 1.00 94.12 118 GLU A N 1
ATOM 858 C CA . GLU A 1 118 ? -11.928 6.512 5.508 1.00 94.12 118 GLU A CA 1
ATOM 859 C C . GLU A 1 118 ? -12.039 7.090 6.923 1.00 94.12 118 GLU A C 1
ATOM 861 O O . GLU A 1 118 ? -12.912 6.663 7.681 1.00 94.12 118 GLU A O 1
ATOM 866 N N . ALA A 1 119 ? -11.204 8.069 7.292 1.00 89.44 119 ALA A N 1
ATOM 867 C CA . ALA A 1 119 ? -11.278 8.728 8.599 1.00 89.44 119 ALA A CA 1
ATOM 868 C C . ALA A 1 119 ? -12.597 9.498 8.781 1.00 89.44 119 ALA A C 1
ATOM 870 O O . ALA A 1 119 ? -13.111 9.583 9.898 1.00 89.44 119 ALA A O 1
ATOM 871 N N . ALA A 1 120 ? -13.158 10.016 7.685 1.00 83.38 120 ALA A N 1
ATOM 872 C CA . ALA A 1 120 ? -14.447 10.703 7.666 1.00 83.38 120 ALA A CA 1
ATOM 873 C C . ALA A 1 120 ? -15.655 9.750 7.568 1.00 83.38 120 ALA A C 1
ATOM 875 O O . ALA A 1 120 ? -16.791 10.199 7.707 1.00 83.38 120 ALA A O 1
ATOM 876 N N . GLY A 1 121 ? -15.430 8.456 7.307 1.00 82.69 121 GLY A N 1
ATOM 877 C CA . GLY A 1 121 ? -16.483 7.521 6.911 1.00 82.69 121 GLY A CA 1
ATOM 878 C C . GLY A 1 121 ? -16.380 6.154 7.580 1.00 82.69 121 GLY A C 1
ATOM 879 O O . GLY A 1 121 ? -16.437 6.034 8.803 1.00 82.69 121 GLY A O 1
ATOM 880 N N . SER A 1 122 ? -16.272 5.109 6.759 1.00 81.19 122 SER A N 1
ATOM 881 C CA . SER A 1 122 ? -16.408 3.699 7.154 1.00 81.19 122 SER A CA 1
ATOM 882 C C . SER A 1 122 ? -15.290 3.167 8.056 1.00 81.19 122 SER A C 1
ATOM 884 O O . SER A 1 122 ? -15.422 2.063 8.588 1.00 81.19 122 SER A O 1
ATOM 886 N N . LYS A 1 123 ? -14.207 3.932 8.249 1.00 88.94 123 LYS A N 1
ATOM 887 C CA . LYS A 1 123 ? -13.045 3.573 9.074 1.00 88.94 123 LYS A CA 1
ATOM 888 C C . LYS A 1 123 ? -12.435 2.213 8.707 1.00 88.94 123 LYS A C 1
ATOM 890 O O . LYS A 1 123 ? -11.947 1.489 9.581 1.00 88.94 123 LYS A O 1
ATOM 895 N N . ARG A 1 124 ? -12.419 1.871 7.416 1.00 93.81 124 ARG A N 1
ATOM 896 C CA . ARG A 1 124 ? -11.822 0.619 6.934 1.00 93.81 124 ARG A CA 1
ATOM 897 C C . ARG A 1 124 ? -10.303 0.657 7.066 1.00 93.81 124 ARG A C 1
ATOM 899 O O . ARG A 1 124 ? -9.662 1.691 6.894 1.00 93.81 124 ARG A O 1
ATOM 906 N N . LEU A 1 125 ? -9.722 -0.500 7.372 1.00 95.06 125 LEU A N 1
ATOM 907 C CA . LEU A 1 125 ? -8.271 -0.674 7.402 1.00 95.06 125 LEU A CA 1
ATOM 908 C C . LEU A 1 125 ? -7.704 -0.484 5.992 1.00 95.06 125 LEU A C 1
ATOM 910 O O . LEU A 1 125 ? -8.236 -1.078 5.055 1.00 95.06 125 LEU A O 1
ATOM 914 N N . VAL A 1 126 ? -6.619 0.279 5.851 1.00 97.25 126 VAL A N 1
ATOM 915 C CA . VAL A 1 126 ? -5.919 0.448 4.573 1.00 97.25 126 VAL A CA 1
ATOM 916 C C . VAL A 1 126 ? -4.605 -0.319 4.631 1.00 97.25 126 VAL A C 1
ATOM 918 O O . VAL A 1 126 ? -3.743 -0.030 5.455 1.00 97.25 126 VAL A O 1
ATOM 921 N N . ILE A 1 127 ? -4.440 -1.309 3.764 1.00 96.00 127 ILE A N 1
ATOM 922 C CA . ILE A 1 127 ? -3.193 -2.052 3.581 1.00 96.00 127 ILE A CA 1
ATOM 923 C C . ILE A 1 127 ? -2.580 -1.581 2.275 1.00 96.00 127 ILE A C 1
ATOM 925 O O . ILE A 1 127 ? -3.260 -1.543 1.256 1.00 96.00 127 ILE A O 1
ATOM 929 N N . TYR A 1 128 ? -1.298 -1.256 2.286 1.00 96.38 128 TYR A N 1
ATOM 930 C CA . TYR A 1 128 ? -0.542 -1.053 1.066 1.00 96.38 128 TYR A CA 1
ATOM 931 C C . TYR A 1 128 ? 0.284 -2.298 0.744 1.00 96.38 128 TYR A C 1
ATOM 933 O O . TYR A 1 128 ? 0.955 -2.838 1.626 1.00 96.38 128 TYR A O 1
ATOM 941 N N . SER A 1 129 ? 0.259 -2.721 -0.518 1.00 95.00 129 SER A N 1
ATOM 942 C CA . SER A 1 129 ? 1.080 -3.813 -1.040 1.00 95.00 129 SER A CA 1
ATOM 943 C C . SER A 1 129 ? 1.621 -3.426 -2.410 1.00 95.00 129 SER A C 1
ATOM 945 O O . SER A 1 129 ? 0.841 -3.219 -3.339 1.00 95.00 129 SER A O 1
ATOM 947 N N . ASP A 1 130 ? 2.942 -3.362 -2.562 1.00 93.81 130 ASP A N 1
ATOM 948 C CA . ASP A 1 130 ? 3.556 -3.317 -3.889 1.00 93.81 130 ASP A CA 1
ATOM 949 C C . ASP A 1 130 ? 3.142 -4.575 -4.676 1.00 93.81 130 ASP A C 1
ATOM 951 O O . ASP A 1 130 ? 2.911 -5.646 -4.104 1.00 93.81 130 ASP A O 1
ATOM 955 N N . VAL A 1 131 ? 3.037 -4.452 -6.000 1.00 92.62 131 VAL A N 1
ATOM 956 C CA . VAL A 1 131 ? 2.647 -5.569 -6.884 1.00 92.62 131 VAL A CA 1
ATOM 957 C C . VAL A 1 131 ? 3.691 -6.687 -6.937 1.00 92.62 131 VAL A C 1
ATOM 959 O O . VAL A 1 131 ? 3.426 -7.763 -7.461 1.00 92.62 131 VAL A O 1
ATOM 962 N N . ASP A 1 132 ? 4.883 -6.456 -6.390 1.00 88.75 132 ASP A N 1
ATOM 963 C CA . ASP A 1 132 ? 5.915 -7.472 -6.224 1.00 88.75 132 ASP A CA 1
ATOM 964 C C . ASP A 1 132 ? 5.880 -8.148 -4.839 1.00 88.75 132 ASP A C 1
ATOM 966 O O . ASP A 1 132 ? 6.599 -9.124 -4.629 1.00 88.75 132 ASP A O 1
ATOM 970 N N . ALA A 1 133 ? 5.021 -7.702 -3.917 1.00 89.25 133 ALA A N 1
ATOM 971 C CA . ALA A 1 133 ? 4.789 -8.339 -2.624 1.00 89.25 133 ALA A CA 1
ATOM 972 C C . ALA A 1 133 ? 3.679 -9.394 -2.758 1.00 89.25 133 ALA A C 1
ATOM 974 O O . ALA A 1 133 ? 2.493 -9.107 -2.603 1.00 89.25 133 ALA A O 1
ATOM 975 N N . PHE A 1 134 ? 4.056 -10.629 -3.086 1.00 87.19 134 PHE A N 1
ATOM 976 C CA . PHE A 1 134 ? 3.130 -11.729 -3.359 1.00 87.19 134 PHE A CA 1
ATOM 977 C C . PHE A 1 134 ? 2.497 -12.294 -2.087 1.00 87.19 134 PHE A C 1
ATOM 979 O O . PHE A 1 134 ? 3.193 -12.651 -1.140 1.00 87.19 134 PHE A O 1
ATOM 986 N N . TRP A 1 135 ? 1.173 -12.446 -2.085 1.00 88.69 135 TRP A N 1
ATOM 987 C CA . TRP A 1 135 ? 0.438 -13.005 -0.951 1.00 88.69 135 TRP A CA 1
ATOM 988 C C . TRP A 1 135 ? 0.366 -14.526 -1.107 1.00 88.69 135 TRP A C 1
ATOM 990 O O . TRP A 1 135 ? -0.225 -15.032 -2.058 1.00 88.69 135 TRP A O 1
ATOM 1000 N N . LEU A 1 136 ? 1.007 -15.255 -0.194 1.00 85.62 136 LEU A N 1
ATOM 1001 C CA . LEU A 1 136 ? 0.960 -16.720 -0.130 1.00 85.62 136 LEU A CA 1
ATOM 1002 C C . LEU A 1 136 ? -0.206 -17.200 0.744 1.00 85.62 136 LEU A C 1
ATOM 1004 O O . LEU A 1 136 ? -0.724 -18.296 0.551 1.00 85.62 136 LEU A O 1
ATOM 1008 N N . GLN A 1 137 ? -0.609 -16.374 1.711 1.00 86.50 137 GLN A N 1
ATOM 1009 C CA . GLN A 1 137 ? -1.758 -16.568 2.593 1.00 86.50 137 GLN A CA 1
ATOM 1010 C C . GLN A 1 137 ? -2.383 -15.207 2.906 1.00 86.50 137 GLN A C 1
ATOM 1012 O O . GLN A 1 137 ? -1.740 -14.176 2.725 1.00 86.50 137 GLN A O 1
ATOM 1017 N N . SER A 1 138 ? -3.613 -15.185 3.425 1.00 90.00 138 SER A N 1
ATOM 1018 C CA . SER A 1 138 ? -4.249 -13.932 3.843 1.00 90.00 138 SER A CA 1
ATOM 1019 C C . SER A 1 138 ? -3.600 -13.361 5.117 1.00 90.00 138 SER A C 1
ATOM 1021 O O . SER A 1 138 ? -3.739 -13.965 6.185 1.00 90.00 138 SER A O 1
ATOM 1023 N N . PRO A 1 139 ? -2.954 -12.178 5.084 1.00 88.56 139 PRO A N 1
ATOM 1024 C CA . PRO A 1 139 ? -2.421 -11.531 6.283 1.00 88.56 139 PRO A CA 1
ATOM 1025 C C . PRO A 1 139 ? -3.499 -10.747 7.056 1.00 88.56 139 PRO A C 1
ATOM 1027 O O . PRO A 1 139 ? -3.251 -10.257 8.159 1.00 88.56 139 PRO A O 1
ATOM 1030 N N . ILE A 1 140 ? -4.703 -10.601 6.494 1.00 90.88 140 ILE A N 1
ATOM 1031 C CA . ILE A 1 140 ? -5.695 -9.601 6.912 1.00 90.88 140 ILE A CA 1
ATOM 1032 C C . ILE A 1 140 ? -6.157 -9.799 8.358 1.00 90.88 140 ILE A C 1
ATOM 1034 O O . ILE A 1 140 ? -6.217 -8.836 9.122 1.00 90.88 140 ILE A O 1
ATOM 1038 N N . SER A 1 141 ? -6.444 -11.034 8.776 1.00 88.25 141 SER A N 1
ATOM 1039 C CA . SER A 1 141 ? -6.908 -11.318 10.145 1.00 88.25 141 SER A CA 1
ATOM 1040 C C . SER A 1 141 ? -5.863 -10.957 11.209 1.00 88.25 141 SER A C 1
ATOM 1042 O O . SER A 1 141 ? -6.201 -10.532 12.315 1.00 88.25 141 SER A O 1
ATOM 1044 N N . ARG A 1 142 ? -4.572 -11.097 10.886 1.00 87.50 142 ARG A N 1
ATOM 1045 C CA . ARG A 1 142 ? -3.463 -10.649 11.736 1.00 87.50 142 ARG A CA 1
ATOM 1046 C C . ARG A 1 142 ? -3.350 -9.128 11.715 1.00 87.50 142 ARG A C 1
ATOM 1048 O O . ARG A 1 142 ? -3.313 -8.525 12.780 1.00 87.50 142 ARG A O 1
ATOM 1055 N N . LEU A 1 143 ? -3.356 -8.519 10.532 1.00 89.25 143 LEU A N 1
ATOM 1056 C CA . LEU A 1 143 ? -3.233 -7.069 10.363 1.00 89.25 143 LEU A CA 1
ATOM 1057 C C . LEU A 1 143 ? -4.349 -6.292 11.072 1.00 89.25 143 LEU A C 1
ATOM 1059 O O . LEU A 1 143 ? -4.094 -5.253 11.673 1.00 89.25 143 LEU A O 1
ATOM 1063 N N . ARG A 1 144 ? -5.574 -6.825 11.090 1.00 89.81 144 ARG A N 1
ATOM 1064 C CA . ARG A 1 144 ? -6.715 -6.226 11.803 1.00 89.81 144 ARG A CA 1
ATOM 1065 C C . ARG A 1 144 ? -6.554 -6.157 13.316 1.00 89.81 144 ARG A C 1
ATOM 1067 O O . ARG A 1 144 ? -7.273 -5.381 13.939 1.00 89.81 144 ARG A O 1
ATOM 1074 N N . ARG A 1 145 ? -5.647 -6.938 13.903 1.00 89.75 145 ARG A N 1
ATOM 1075 C CA . ARG A 1 145 ? -5.360 -6.901 15.344 1.00 89.75 145 ARG A CA 1
ATOM 1076 C C . ARG A 1 145 ? -4.360 -5.812 15.724 1.00 89.75 145 ARG A C 1
ATOM 1078 O O . ARG A 1 145 ? -4.233 -5.511 16.899 1.00 89.75 145 ARG A O 1
ATOM 1085 N N . ILE A 1 146 ? -3.683 -5.206 14.749 1.00 88.31 146 ILE A N 1
ATOM 1086 C CA . ILE A 1 146 ? -2.709 -4.144 15.002 1.00 88.31 146 ILE A CA 1
ATOM 1087 C C . ILE A 1 146 ? -3.460 -2.832 15.237 1.00 88.31 146 ILE A C 1
ATOM 1089 O O . ILE A 1 146 ? -4.063 -2.281 14.312 1.00 88.31 146 ILE A O 1
ATOM 1093 N N . GLU A 1 147 ? -3.452 -2.330 16.466 1.00 90.00 147 GLU A N 1
ATOM 1094 C CA . GLU A 1 147 ? -4.187 -1.111 16.846 1.00 90.00 147 GLU A CA 1
ATOM 1095 C C . GLU A 1 147 ? -3.425 0.185 16.539 1.00 90.00 147 GLU A C 1
ATOM 1097 O O . GLU A 1 147 ? -4.023 1.261 16.503 1.00 90.00 147 GLU A O 1
ATOM 1102 N N . ALA A 1 148 ? -2.118 0.101 16.274 1.00 90.62 148 ALA A N 1
ATOM 1103 C CA . ALA A 1 148 ? -1.310 1.280 15.994 1.00 90.62 148 ALA A CA 1
ATOM 1104 C C . ALA A 1 148 ? -1.761 2.027 14.723 1.00 90.62 148 ALA A C 1
ATOM 1106 O O . ALA A 1 148 ? -2.224 1.397 13.766 1.00 90.62 148 ALA A O 1
ATOM 1107 N N . PRO A 1 149 ? -1.572 3.363 14.670 1.00 93.75 149 PRO A N 1
ATOM 1108 C CA . PRO A 1 149 ? -1.896 4.169 13.495 1.00 93.75 149 PRO A CA 1
ATOM 1109 C C . PRO A 1 149 ? -1.249 3.665 12.204 1.00 93.75 149 PRO A C 1
ATOM 1111 O O . PRO A 1 149 ? -1.914 3.613 11.171 1.00 93.75 149 PRO A O 1
ATOM 1114 N N . LEU A 1 150 ? 0.026 3.273 12.264 1.00 92.94 150 LEU A N 1
ATOM 1115 C CA . LEU A 1 150 ? 0.720 2.571 11.188 1.00 92.94 150 LEU A CA 1
ATOM 1116 C C . LEU A 1 150 ? 1.499 1.377 11.736 1.00 92.94 150 LEU A C 1
ATOM 1118 O O . LEU A 1 150 ? 2.027 1.414 12.850 1.00 92.94 150 LEU A O 1
ATOM 1122 N N . ALA A 1 151 ? 1.648 0.354 10.902 1.00 91.31 151 ALA A N 1
ATOM 1123 C CA . ALA A 1 151 ? 2.631 -0.697 11.111 1.00 91.31 151 ALA A CA 1
ATOM 1124 C C . ALA A 1 151 ? 3.250 -1.133 9.788 1.00 91.31 151 ALA A C 1
ATOM 1126 O O . ALA A 1 151 ? 2.570 -1.265 8.771 1.00 91.31 151 ALA A O 1
ATOM 1127 N N . PHE A 1 152 ? 4.553 -1.377 9.823 1.00 89.81 152 PHE A N 1
ATOM 1128 C CA . PHE A 1 152 ? 5.344 -1.756 8.662 1.00 89.81 152 PHE A CA 1
ATOM 1129 C C . PHE A 1 152 ? 5.865 -3.180 8.829 1.00 89.81 152 PHE A C 1
ATOM 1131 O O . PHE A 1 152 ? 6.113 -3.662 9.941 1.00 89.81 152 PHE A O 1
ATOM 1138 N N . SER A 1 153 ? 6.082 -3.859 7.709 1.00 84.81 153 SER A N 1
ATOM 1139 C CA . SER A 1 153 ? 6.966 -5.020 7.713 1.00 84.81 153 SER A CA 1
ATOM 1140 C C . SER A 1 153 ? 8.420 -4.570 7.929 1.00 84.81 153 SER A C 1
ATOM 1142 O O . SER A 1 153 ? 8.793 -3.430 7.643 1.00 84.81 153 SER A O 1
ATOM 1144 N N . ARG A 1 154 ? 9.254 -5.454 8.489 1.00 80.69 154 ARG A N 1
ATOM 1145 C CA . ARG A 1 154 ? 10.694 -5.191 8.612 1.00 80.69 154 ARG A CA 1
ATOM 1146 C C . ARG A 1 154 ? 11.361 -5.426 7.268 1.00 80.69 154 ARG A C 1
ATOM 1148 O O . ARG A 1 154 ? 11.177 -6.491 6.681 1.00 80.69 154 ARG A O 1
ATOM 1155 N N . ASP A 1 155 ? 12.183 -4.483 6.834 1.00 75.38 155 ASP A N 1
ATOM 1156 C CA . ASP A 1 155 ? 13.070 -4.701 5.702 1.00 75.38 155 ASP A CA 1
ATOM 1157 C C . ASP A 1 155 ? 14.247 -5.575 6.143 1.00 75.38 155 ASP A C 1
ATOM 1159 O O . ASP A 1 155 ? 15.157 -5.140 6.850 1.00 75.38 155 ASP A O 1
ATOM 1163 N N . GLY A 1 156 ? 14.223 -6.833 5.709 1.00 66.44 156 GLY A N 1
ATOM 1164 C CA . GLY A 1 156 ? 15.331 -7.741 5.949 1.00 66.44 156 GLY A CA 1
ATOM 1165 C C . GLY A 1 156 ? 16.622 -7.275 5.267 1.00 66.44 156 GLY A C 1
ATOM 1166 O O . GLY A 1 156 ? 17.692 -7.454 5.847 1.00 66.44 156 GLY A O 1
ATOM 1167 N N . VAL A 1 157 ? 16.560 -6.699 4.058 1.00 61.88 157 VAL A N 1
ATOM 1168 C CA . VAL A 1 157 ? 17.746 -6.393 3.237 1.00 61.88 157 VAL A CA 1
ATOM 1169 C C . VAL A 1 157 ? 18.556 -5.280 3.848 1.00 61.88 157 VAL A C 1
ATOM 1171 O O . VAL A 1 157 ? 19.763 -5.452 4.022 1.00 61.88 157 VAL A O 1
ATOM 1174 N N . ALA A 1 158 ? 17.908 -4.180 4.210 1.00 58.47 158 ALA A N 1
ATOM 1175 C CA . ALA A 1 158 ? 18.573 -3.084 4.893 1.00 58.47 158 ALA A CA 1
ATOM 1176 C C . ALA A 1 158 ? 19.249 -3.573 6.188 1.00 58.47 158 ALA A C 1
ATOM 1178 O O . ALA A 1 158 ? 20.445 -3.342 6.372 1.00 58.47 158 ALA A O 1
ATOM 1179 N N . THR A 1 159 ? 18.553 -4.360 7.016 1.00 59.28 159 THR A N 1
ATOM 1180 C CA . THR A 1 159 ? 19.138 -4.932 8.242 1.00 59.28 159 THR A CA 1
ATOM 1181 C C . THR A 1 159 ? 20.326 -5.858 7.949 1.00 59.28 159 THR A C 1
ATOM 1183 O O . THR A 1 159 ? 21.363 -5.767 8.602 1.00 59.28 159 THR A O 1
ATOM 1186 N N . ALA A 1 160 ? 20.242 -6.714 6.927 1.00 54.84 160 ALA A N 1
ATOM 1187 C CA . ALA A 1 160 ? 21.357 -7.579 6.531 1.00 54.84 160 ALA A CA 1
ATOM 1188 C C . ALA A 1 160 ? 22.560 -6.797 5.968 1.00 54.84 160 ALA A C 1
ATOM 1190 O O . ALA A 1 160 ? 23.700 -7.241 6.110 1.00 54.84 160 ALA A O 1
ATOM 1191 N N . ALA A 1 161 ? 22.319 -5.633 5.364 1.00 58.84 161 ALA A N 1
ATOM 1192 C CA . ALA A 1 161 ? 23.347 -4.722 4.869 1.00 58.84 161 ALA A CA 1
ATOM 1193 C C . ALA A 1 161 ? 23.966 -3.836 5.972 1.00 58.84 161 ALA A C 1
ATOM 1195 O O . ALA A 1 161 ? 24.814 -2.997 5.672 1.00 58.84 161 ALA A O 1
ATOM 1196 N N . GLY A 1 162 ? 23.572 -4.017 7.239 1.00 57.66 162 GLY A N 1
ATOM 1197 C CA . GLY A 1 162 ? 24.058 -3.212 8.361 1.00 57.66 162 GLY A CA 1
ATOM 1198 C C . GLY A 1 162 ? 23.413 -1.829 8.451 1.00 57.66 162 GLY A C 1
ATOM 1199 O O . GLY A 1 162 ? 23.921 -0.971 9.173 1.00 57.66 162 GLY A O 1
ATOM 1200 N N . PHE A 1 163 ? 22.304 -1.602 7.739 1.00 61.62 163 PHE A N 1
ATOM 1201 C CA . PHE A 1 163 ? 21.413 -0.485 8.022 1.00 61.62 163 PHE A CA 1
ATOM 1202 C C . PHE A 1 163 ? 20.608 -0.841 9.274 1.00 61.62 163 PHE A C 1
ATOM 1204 O O . PHE A 1 163 ? 19.475 -1.327 9.226 1.00 61.62 163 PHE A O 1
ATOM 1211 N N . ASP A 1 164 ? 21.251 -0.630 10.413 1.00 60.22 164 ASP A N 1
ATOM 1212 C CA . ASP A 1 164 ? 20.597 -0.576 11.703 1.00 60.22 164 ASP A CA 1
ATOM 1213 C C . ASP A 1 164 ? 20.244 0.895 11.911 1.00 60.22 164 ASP A C 1
ATOM 1215 O O . ASP A 1 164 ? 21.081 1.684 12.354 1.00 60.22 164 ASP A O 1
ATOM 1219 N N . GLY A 1 165 ? 19.012 1.284 11.555 1.00 64.31 165 GLY A N 1
ATOM 1220 C CA . GLY A 1 165 ? 18.450 2.551 12.033 1.00 64.31 165 GLY A CA 1
ATOM 1221 C C . GLY A 1 165 ? 18.595 2.644 13.558 1.00 64.31 165 GLY A C 1
ATOM 1222 O O . GLY A 1 165 ? 18.979 1.670 14.220 1.00 64.31 165 GLY A O 1
ATOM 1223 N N . LYS A 1 166 ? 18.251 3.776 14.175 1.00 70.12 166 LYS A N 1
ATOM 1224 C CA . LYS A 1 166 ? 18.460 3.960 15.632 1.00 70.12 166 LYS A CA 1
ATOM 1225 C C . LYS A 1 166 ? 17.831 2.853 16.493 1.00 70.12 166 LYS A C 1
ATOM 1227 O O . LYS A 1 166 ? 18.224 2.673 17.643 1.00 70.12 166 LYS A O 1
ATOM 1232 N N . ARG A 1 167 ? 16.866 2.109 15.942 1.00 71.44 167 ARG A N 1
ATOM 1233 C CA . ARG A 1 167 ? 16.130 1.019 16.595 1.00 71.44 167 ARG A CA 1
ATOM 1234 C C . ARG A 1 167 ? 16.526 -0.401 16.157 1.00 71.44 167 ARG A C 1
ATOM 1236 O O . ARG A 1 167 ? 15.856 -1.358 16.540 1.00 71.44 167 ARG A O 1
ATOM 1243 N N . GLY A 1 168 ? 17.605 -0.563 15.387 1.00 76.75 168 GLY A N 1
ATOM 1244 C CA . GLY A 1 168 ? 18.170 -1.876 15.036 1.00 76.75 168 GLY A CA 1
ATOM 1245 C C . GLY A 1 168 ? 17.413 -2.652 13.951 1.00 76.75 168 GLY A C 1
ATOM 1246 O O . GLY A 1 168 ? 17.532 -3.874 13.875 1.00 76.75 168 GLY A O 1
ATOM 1247 N N . PHE A 1 169 ? 16.584 -1.974 13.154 1.00 78.44 169 PHE A N 1
ATOM 1248 C CA . PHE A 1 169 ? 15.977 -2.509 11.932 1.00 78.44 169 PHE A CA 1
ATOM 1249 C C . PHE A 1 169 ? 15.518 -1.369 11.014 1.00 78.44 169 PHE A C 1
ATOM 1251 O O . PHE A 1 169 ? 15.464 -0.217 11.444 1.00 78.44 169 PHE A O 1
ATOM 1258 N N . ALA A 1 170 ? 15.157 -1.703 9.773 1.00 82.56 170 ALA A N 1
ATOM 1259 C CA . ALA A 1 170 ? 14.528 -0.782 8.833 1.00 82.56 170 ALA A CA 1
ATOM 1260 C C . ALA A 1 170 ? 13.063 -1.152 8.557 1.00 82.56 170 ALA A C 1
ATOM 1262 O O . ALA A 1 170 ? 12.685 -2.326 8.574 1.00 82.56 170 ALA A O 1
ATOM 1263 N N . LEU A 1 171 ? 12.243 -0.145 8.277 1.00 86.69 171 LEU A N 1
ATOM 1264 C CA . LEU A 1 171 ? 10.880 -0.278 7.774 1.00 86.69 171 LEU A CA 1
ATOM 1265 C C . LEU A 1 171 ? 10.911 -0.624 6.283 1.00 86.69 171 LEU A C 1
ATOM 1267 O O . LEU A 1 171 ? 11.625 0.027 5.518 1.00 86.69 171 LEU A O 1
ATOM 1271 N N . CYS A 1 172 ? 10.108 -1.603 5.871 1.00 88.44 172 CYS A N 1
ATOM 1272 C CA . CYS A 1 172 ? 9.842 -1.895 4.467 1.00 88.44 172 CYS A CA 1
ATOM 1273 C C . CYS A 1 172 ? 8.672 -1.038 3.975 1.00 88.44 172 CYS A C 1
ATOM 1275 O O . CYS A 1 172 ? 7.564 -1.118 4.506 1.00 88.44 172 CYS A O 1
ATOM 1277 N N . ALA A 1 173 ? 8.905 -0.235 2.938 1.00 90.81 173 ALA A N 1
ATOM 1278 C CA . ALA A 1 173 ? 7.875 0.635 2.368 1.00 90.81 173 ALA A CA 1
ATOM 1279 C C . ALA A 1 173 ? 6.976 -0.064 1.333 1.00 90.81 173 ALA A C 1
ATOM 1281 O O . ALA A 1 173 ? 6.038 0.561 0.836 1.00 90.81 173 ALA A O 1
ATOM 1282 N N . GLY A 1 174 ? 7.269 -1.318 0.975 1.00 91.44 174 GLY A N 1
ATOM 1283 C CA . GLY A 1 174 ? 6.496 -2.086 -0.006 1.00 91.44 174 GLY A CA 1
ATOM 1284 C C . GLY A 1 174 ? 5.317 -2.856 0.582 1.00 91.44 174 GLY A C 1
ATOM 1285 O O . GLY A 1 174 ? 4.414 -3.247 -0.150 1.00 91.44 174 GLY A O 1
ATOM 1286 N N . PHE A 1 175 ? 5.269 -3.030 1.907 1.00 92.12 175 PHE A N 1
ATOM 1287 C CA . PHE A 1 175 ? 4.131 -3.652 2.580 1.00 92.12 175 PHE A CA 1
ATOM 1288 C C . PHE A 1 175 ? 3.922 -3.084 3.985 1.00 92.12 175 PHE A C 1
ATOM 1290 O O . PHE A 1 175 ? 4.749 -3.286 4.886 1.00 92.12 175 PHE A O 1
ATOM 1297 N N . PHE A 1 176 ? 2.808 -2.377 4.176 1.00 93.19 176 PHE A N 1
ATOM 1298 C CA . PHE A 1 176 ? 2.454 -1.753 5.449 1.00 93.19 176 PHE A CA 1
ATOM 1299 C C . PHE A 1 176 ? 0.941 -1.588 5.599 1.00 93.19 176 PHE A C 1
ATOM 1301 O O . PHE A 1 176 ? 0.180 -1.698 4.640 1.00 93.19 176 PHE A O 1
ATOM 1308 N N . VAL A 1 177 ? 0.500 -1.316 6.821 1.00 95.00 177 VAL A N 1
ATOM 1309 C CA . VAL A 1 177 ? -0.900 -1.075 7.160 1.00 95.00 177 VAL A CA 1
ATOM 1310 C C . VAL A 1 177 ? -1.052 0.293 7.816 1.00 95.00 177 VAL A C 1
ATOM 1312 O O . VAL A 1 177 ? -0.204 0.713 8.604 1.00 95.00 177 VAL A O 1
ATOM 1315 N N . ALA A 1 178 ? -2.138 0.981 7.483 1.00 95.81 178 ALA A N 1
ATOM 1316 C CA . ALA A 1 178 ? -2.524 2.265 8.035 1.00 95.81 178 ALA A CA 1
ATOM 1317 C C . ALA A 1 178 ? -3.975 2.211 8.528 1.00 95.81 178 ALA A C 1
ATOM 1319 O O . ALA A 1 178 ? -4.899 1.794 7.820 1.00 95.81 178 ALA A O 1
ATOM 1320 N N . ARG A 1 179 ? -4.178 2.655 9.766 1.00 95.38 179 ARG A N 1
ATOM 1321 C CA . ARG A 1 179 ? -5.506 2.922 10.308 1.00 95.38 179 ARG A CA 1
ATOM 1322 C C . ARG A 1 179 ? -5.996 4.276 9.789 1.00 95.38 179 ARG A C 1
ATOM 1324 O O . ARG A 1 179 ? -5.192 5.192 9.631 1.00 95.38 179 ARG A O 1
ATOM 1331 N N . PRO A 1 180 ? -7.306 4.445 9.581 1.00 96.06 180 PRO A N 1
ATOM 1332 C CA . PRO A 1 180 ? -7.885 5.719 9.175 1.00 96.06 180 PRO A CA 1
ATOM 1333 C C . PRO A 1 180 ? -7.981 6.679 10.369 1.00 96.06 180 PRO A C 1
ATOM 1335 O O . PRO A 1 180 ? -9.059 6.956 10.892 1.00 96.06 180 PRO A O 1
ATOM 1338 N N . THR A 1 181 ? -6.827 7.137 10.854 1.00 95.00 181 THR A N 1
ATOM 1339 C CA . THR A 1 181 ? -6.697 8.055 11.993 1.00 95.00 181 THR A CA 1
ATOM 1340 C C . THR A 1 181 ? -5.899 9.292 11.604 1.00 95.00 181 THR A C 1
ATOM 1342 O O . THR A 1 181 ? -5.088 9.272 10.676 1.00 95.00 181 THR A O 1
ATOM 1345 N N . GLU A 1 182 ? -6.088 10.378 12.353 1.00 94.38 182 GLU A N 1
ATOM 1346 C CA . GLU A 1 182 ? -5.323 11.615 12.171 1.00 94.38 182 GLU A CA 1
ATOM 1347 C C . GLU A 1 182 ? -3.816 11.396 12.361 1.00 94.38 182 GLU A C 1
ATOM 1349 O O . GLU A 1 182 ? -3.008 11.918 11.592 1.00 94.38 182 GLU A O 1
ATOM 1354 N N . ALA A 1 183 ? -3.427 10.563 13.331 1.00 93.81 183 ALA A N 1
ATOM 1355 C CA . ALA A 1 183 ? -2.031 10.201 13.553 1.00 93.81 183 ALA A CA 1
ATOM 1356 C C . ALA A 1 183 ? -1.419 9.519 12.320 1.00 93.81 183 ALA A C 1
ATOM 1358 O O . ALA A 1 183 ? -0.292 9.838 11.931 1.00 93.81 183 ALA A O 1
ATOM 1359 N N . ALA A 1 184 ? -2.171 8.625 11.668 1.00 95.06 184 ALA A N 1
ATOM 1360 C CA . ALA A 1 184 ? -1.700 7.965 10.463 1.00 95.06 184 ALA A CA 1
ATOM 1361 C C . ALA A 1 184 ? -1.585 8.927 9.279 1.00 95.06 184 ALA A C 1
ATOM 1363 O O . ALA A 1 184 ? -0.564 8.952 8.588 1.00 95.06 184 ALA A O 1
ATOM 1364 N N . ALA A 1 185 ? -2.602 9.768 9.085 1.00 95.62 185 ALA A N 1
ATOM 1365 C CA . ALA A 1 185 ? -2.596 10.802 8.058 1.00 95.62 185 ALA A CA 1
ATOM 1366 C C . ALA A 1 185 ? -1.426 11.783 8.241 1.00 95.62 185 ALA A C 1
ATOM 1368 O O . ALA A 1 185 ? -0.791 12.167 7.262 1.00 95.62 185 ALA A O 1
ATOM 1369 N N . SER A 1 186 ? -1.114 12.155 9.484 1.00 94.94 186 SER A N 1
ATOM 1370 C CA . SER A 1 186 ? -0.019 13.075 9.808 1.00 94.94 186 SER A CA 1
ATOM 1371 C C . SER A 1 186 ? 1.347 12.475 9.476 1.00 94.94 186 SER A C 1
ATOM 1373 O O . SER A 1 186 ? 2.172 13.141 8.852 1.00 94.94 186 SER A O 1
ATOM 1375 N N . PHE A 1 187 ? 1.577 11.200 9.820 1.00 95.00 187 PHE A N 1
ATOM 1376 C CA . PHE A 1 187 ? 2.810 10.504 9.440 1.00 95.00 187 PHE A CA 1
ATOM 1377 C C . PHE A 1 187 ? 2.951 10.397 7.917 1.00 95.00 187 PHE A C 1
ATOM 1379 O O . PHE A 1 187 ? 4.002 10.719 7.368 1.00 95.00 187 PHE A O 1
ATOM 1386 N N . LEU A 1 188 ? 1.889 9.975 7.224 1.00 95.31 188 LEU A N 1
ATOM 1387 C CA . LEU A 1 188 ? 1.886 9.839 5.766 1.00 95.31 188 LEU A CA 1
ATOM 1388 C C . LEU A 1 188 ? 2.107 11.186 5.063 1.00 95.31 188 LEU A C 1
ATOM 1390 O O . LEU A 1 188 ? 2.781 11.235 4.035 1.00 95.31 188 LEU A O 1
ATOM 1394 N N . ASP A 1 189 ? 1.593 12.288 5.612 1.00 94.94 189 ASP A N 1
ATOM 1395 C CA . ASP A 1 189 ? 1.852 13.619 5.063 1.00 94.94 189 ASP A CA 1
ATOM 1396 C C . ASP A 1 189 ? 3.306 14.058 5.280 1.00 94.94 189 ASP A C 1
ATOM 1398 O O . ASP A 1 189 ? 3.946 14.517 4.333 1.00 94.94 189 ASP A O 1
ATOM 1402 N N . ALA A 1 190 ? 3.873 13.830 6.470 1.00 94.31 190 ALA A N 1
ATOM 1403 C CA . ALA A 1 190 ? 5.295 14.066 6.727 1.00 94.31 190 ALA A CA 1
ATOM 1404 C C . ALA A 1 190 ? 6.184 13.225 5.794 1.00 94.31 190 ALA A C 1
ATOM 1406 O O . ALA A 1 190 ? 7.142 13.737 5.213 1.00 94.31 190 ALA A O 1
ATOM 1407 N N . TRP A 1 191 ? 5.823 11.957 5.583 1.00 94.00 191 TRP A N 1
ATOM 1408 C CA . TRP A 1 191 ? 6.507 11.053 4.660 1.00 94.00 191 TRP A CA 1
ATOM 1409 C C . TRP A 1 191 ? 6.455 11.569 3.225 1.00 94.00 191 TRP A C 1
ATOM 1411 O O . TRP A 1 191 ? 7.493 11.699 2.570 1.00 94.00 191 TRP A O 1
ATOM 1421 N N . ARG A 1 192 ? 5.269 11.967 2.762 1.00 92.31 192 ARG A N 1
ATOM 1422 C CA . ARG A 1 192 ? 5.084 12.584 1.449 1.00 92.31 192 ARG A CA 1
ATOM 1423 C C . ARG A 1 192 ? 5.949 13.831 1.295 1.00 92.31 192 ARG A C 1
ATOM 1425 O O . ARG A 1 192 ? 6.588 13.979 0.260 1.00 92.31 192 ARG A O 1
ATOM 1432 N N . LEU A 1 193 ? 5.974 14.719 2.292 1.00 91.81 193 LEU A N 1
ATOM 1433 C CA . LEU A 1 193 ? 6.769 15.949 2.263 1.00 91.81 193 LEU A CA 1
ATOM 1434 C C . LEU A 1 193 ? 8.272 15.661 2.226 1.00 91.81 193 LEU A C 1
ATOM 1436 O O . LEU A 1 193 ? 8.979 16.288 1.442 1.00 91.81 193 LEU A O 1
ATOM 1440 N N . LYS A 1 194 ? 8.748 14.692 3.011 1.00 90.44 194 LYS A N 1
ATOM 1441 C CA . LYS A 1 194 ? 10.167 14.319 3.068 1.00 90.44 194 LYS A CA 1
ATOM 1442 C C . LYS A 1 194 ? 10.659 13.643 1.789 1.00 90.44 194 LYS A C 1
ATOM 1444 O O . LYS A 1 194 ? 11.794 13.864 1.382 1.00 90.44 194 LYS A O 1
ATOM 1449 N N . GLY A 1 195 ? 9.797 12.871 1.126 1.00 86.62 195 GLY A N 1
ATOM 1450 C CA . GLY A 1 195 ? 10.093 12.268 -0.176 1.00 86.62 195 GLY A CA 1
ATOM 1451 C C . GLY A 1 195 ? 10.058 13.251 -1.356 1.00 86.62 195 GLY A C 1
ATOM 1452 O O . GLY A 1 195 ? 10.435 12.881 -2.471 1.00 86.62 195 GLY A O 1
ATOM 1453 N N . ARG A 1 196 ? 9.595 14.498 -1.165 1.00 83.44 196 ARG A N 1
ATOM 1454 C CA . ARG A 1 196 ? 9.566 15.495 -2.249 1.00 83.44 196 ARG A CA 1
ATOM 1455 C C . ARG A 1 196 ? 10.980 15.839 -2.712 1.00 83.44 196 ARG A C 1
ATOM 1457 O O . ARG A 1 196 ? 11.911 15.960 -1.925 1.00 83.44 196 ARG A O 1
ATOM 1464 N N . GLY A 1 197 ? 11.120 16.047 -4.019 1.00 72.44 197 GLY A N 1
ATOM 1465 C CA . GLY A 1 197 ? 12.390 16.419 -4.646 1.00 72.44 197 GLY A CA 1
ATOM 1466 C C . GLY A 1 197 ? 13.269 15.236 -5.055 1.00 72.44 197 GLY A C 1
ATOM 1467 O O . GLY A 1 197 ? 14.372 15.465 -5.540 1.00 72.44 197 GLY A O 1
ATOM 1468 N N . GLY A 1 198 ? 12.807 13.991 -4.871 1.00 69.38 198 GLY A N 1
ATOM 1469 C CA . GLY A 1 198 ? 13.416 12.791 -5.463 1.00 69.38 198 GLY A CA 1
ATOM 1470 C C . GLY A 1 198 ? 14.816 12.433 -4.952 1.00 69.38 198 GLY A C 1
ATOM 1471 O O . GLY A 1 198 ? 15.443 11.522 -5.486 1.00 69.38 198 GLY A O 1
ATOM 1472 N N . ARG A 1 199 ? 15.321 13.135 -3.929 1.00 69.06 199 ARG A N 1
ATOM 1473 C CA . ARG A 1 199 ? 16.680 12.943 -3.394 1.00 69.06 199 ARG A CA 1
ATOM 1474 C C . ARG A 1 199 ? 16.813 11.693 -2.527 1.00 69.06 199 ARG A C 1
ATOM 1476 O O . ARG A 1 199 ? 17.910 11.160 -2.408 1.00 69.06 199 ARG A O 1
ATOM 1483 N N . SER A 1 200 ? 15.715 11.226 -1.940 1.00 77.38 200 SER A N 1
ATOM 1484 C CA . SER A 1 200 ? 15.656 10.020 -1.116 1.00 77.38 200 SER A CA 1
ATOM 1485 C C . SER A 1 200 ? 14.632 9.042 -1.687 1.00 77.38 200 SER A C 1
ATOM 1487 O O . SER A 1 200 ? 13.648 9.434 -2.321 1.00 77.38 200 SER A O 1
ATOM 1489 N N . SER A 1 201 ? 14.866 7.741 -1.495 1.00 86.12 201 SER A N 1
ATOM 1490 C CA . SER A 1 201 ? 13.789 6.775 -1.705 1.00 86.12 201 SER A CA 1
ATOM 1491 C C . SER A 1 201 ? 12.706 6.998 -0.649 1.00 86.12 201 SER A C 1
ATOM 1493 O O . SER A 1 201 ? 12.979 7.445 0.466 1.00 86.12 201 SER A O 1
ATOM 1495 N N . ASP A 1 202 ? 11.472 6.651 -0.989 1.00 87.75 202 ASP A N 1
ATOM 1496 C CA . ASP A 1 202 ? 10.347 6.640 -0.059 1.00 87.75 202 ASP A CA 1
ATOM 1497 C C . ASP A 1 202 ? 10.668 5.800 1.184 1.00 87.75 202 ASP A C 1
ATOM 1499 O O . ASP A 1 202 ? 10.402 6.238 2.298 1.00 87.75 202 ASP A O 1
ATOM 1503 N N . GLN A 1 203 ? 11.333 4.654 1.027 1.00 88.50 203 GLN A N 1
ATOM 1504 C CA . GLN A 1 203 ? 11.748 3.855 2.173 1.00 88.50 203 GLN A CA 1
ATOM 1505 C C . GLN A 1 203 ? 12.754 4.581 3.075 1.00 88.50 203 GLN A C 1
ATOM 1507 O O . GLN A 1 203 ? 12.608 4.537 4.295 1.00 88.50 203 GLN A O 1
ATOM 1512 N N . VAL A 1 204 ? 13.754 5.264 2.507 1.00 87.62 204 VAL A N 1
ATOM 1513 C CA . VAL A 1 204 ? 14.711 6.057 3.299 1.00 87.62 204 VAL A CA 1
ATOM 1514 C C . VAL A 1 204 ? 13.972 7.160 4.055 1.00 87.62 204 VAL A C 1
ATOM 1516 O O . VAL A 1 204 ? 14.129 7.264 5.268 1.00 87.62 204 VAL A O 1
ATOM 1519 N N . ALA A 1 205 ? 13.083 7.896 3.384 1.00 90.62 205 ALA A N 1
ATOM 1520 C CA . ALA A 1 205 ? 12.293 8.949 4.017 1.00 90.62 205 ALA A CA 1
ATOM 1521 C C . ALA A 1 205 ? 11.423 8.426 5.180 1.00 90.62 205 ALA A C 1
ATOM 1523 O O . ALA A 1 205 ? 11.367 9.061 6.234 1.00 90.62 205 ALA A O 1
ATOM 1524 N N . ALA A 1 206 ? 10.782 7.260 5.026 1.00 91.12 206 ALA A N 1
ATOM 1525 C CA . ALA A 1 206 ? 10.004 6.632 6.099 1.00 91.12 206 ALA A CA 1
A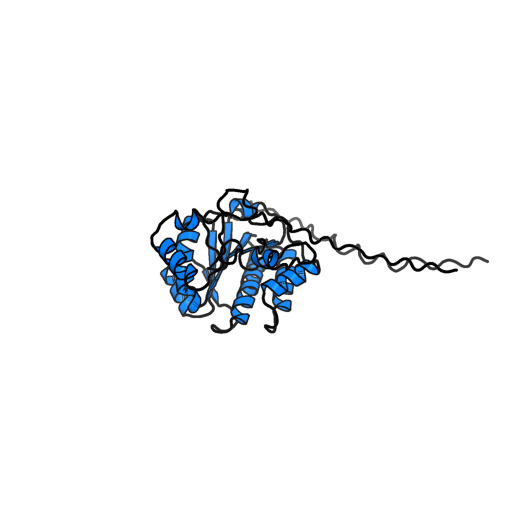TOM 1526 C C . ALA A 1 206 ? 10.874 6.261 7.307 1.00 91.12 206 ALA A C 1
ATOM 1528 O O . ALA A 1 206 ? 10.497 6.519 8.449 1.00 91.12 206 ALA A O 1
ATOM 1529 N N . ASN A 1 207 ? 12.043 5.668 7.052 1.00 88.94 207 ASN A N 1
ATOM 1530 C CA . ASN A 1 207 ? 12.976 5.257 8.098 1.00 88.94 207 ASN A CA 1
ATOM 1531 C C . ASN A 1 207 ? 13.544 6.456 8.863 1.00 88.94 207 ASN A C 1
ATOM 1533 O O . ASN A 1 207 ? 13.597 6.423 10.088 1.00 88.94 207 ASN A O 1
ATOM 1537 N N . GLU A 1 208 ? 13.902 7.537 8.169 1.00 90.00 208 GLU A N 1
ATOM 1538 C CA . GLU A 1 208 ? 14.384 8.756 8.822 1.00 90.00 208 GLU A CA 1
ATOM 1539 C C . GLU A 1 208 ? 13.306 9.381 9.722 1.00 90.00 208 GLU A C 1
ATOM 1541 O O . GLU A 1 208 ? 13.610 9.798 10.835 1.00 90.00 208 GLU A O 1
ATOM 1546 N N . LEU A 1 209 ? 12.043 9.421 9.277 1.00 91.06 209 LEU A N 1
ATOM 1547 C CA . LEU A 1 209 ? 10.929 9.907 10.106 1.00 91.06 209 LEU A CA 1
ATOM 1548 C C . LEU A 1 209 ? 10.709 9.039 11.347 1.00 91.06 209 LEU A C 1
ATOM 1550 O O . LEU A 1 209 ? 10.473 9.555 12.440 1.00 91.06 209 LEU A O 1
ATOM 1554 N N . TYR A 1 210 ? 10.819 7.723 11.196 1.00 88.06 210 TYR A N 1
ATOM 1555 C CA . TYR A 1 210 ? 10.718 6.795 12.317 1.00 88.06 210 TYR A CA 1
ATOM 1556 C C . TYR A 1 210 ? 11.864 6.975 13.329 1.00 88.06 210 TYR A C 1
ATOM 1558 O O . TYR A 1 210 ? 11.624 7.004 14.541 1.00 88.06 210 TYR A O 1
ATOM 1566 N N . ASP A 1 211 ? 13.092 7.195 12.852 1.00 87.31 211 ASP A N 1
ATOM 1567 C CA . ASP A 1 211 ? 14.267 7.503 13.681 1.00 87.31 211 ASP A CA 1
ATOM 1568 C C . ASP A 1 211 ? 14.209 8.896 14.337 1.00 87.31 211 ASP A C 1
ATOM 1570 O O . ASP A 1 211 ? 14.893 9.154 15.337 1.00 87.31 211 ASP A O 1
ATOM 1574 N N . GLU A 1 212 ? 13.406 9.803 13.787 1.00 90.12 212 GLU A N 1
ATOM 1575 C CA . GLU A 1 212 ? 13.057 11.103 14.372 1.00 90.12 212 GLU A CA 1
ATOM 1576 C C . GLU A 1 212 ? 11.920 10.996 15.403 1.00 90.12 212 GLU A C 1
ATOM 1578 O O . GLU A 1 212 ? 11.637 11.965 16.104 1.00 90.12 212 GLU A O 1
ATOM 1583 N N . GLY A 1 213 ? 11.294 9.820 15.543 1.00 85.88 213 GLY A N 1
ATOM 1584 C CA . GLY A 1 213 ? 10.168 9.605 16.453 1.00 85.88 213 GLY A CA 1
ATOM 1585 C C . GLY A 1 213 ? 8.859 10.216 15.953 1.00 85.88 213 GLY A C 1
ATOM 1586 O O . GLY A 1 213 ? 7.958 10.472 16.751 1.00 85.88 213 GLY A O 1
ATOM 1587 N N . VAL A 1 214 ? 8.745 10.464 14.647 1.00 84.38 214 VAL A N 1
ATOM 1588 C CA . VAL A 1 214 ? 7.509 10.959 14.043 1.00 84.38 214 VAL A CA 1
ATOM 1589 C C . VAL A 1 214 ? 6.499 9.814 13.987 1.00 84.38 214 VAL A C 1
ATOM 1591 O O . VAL A 1 214 ? 6.735 8.796 13.343 1.00 84.38 214 VAL A O 1
ATOM 1594 N N . GLY A 1 215 ? 5.352 10.004 14.642 1.00 68.62 215 GLY A N 1
ATOM 1595 C CA . GLY A 1 215 ? 4.226 9.068 14.631 1.00 68.62 215 GLY A CA 1
ATOM 1596 C C . GLY A 1 215 ? 4.359 7.878 15.589 1.00 68.62 215 GLY A C 1
ATOM 1597 O O . GLY A 1 215 ? 5.442 7.499 16.031 1.00 68.62 215 GLY A O 1
ATOM 1598 N N . ILE A 1 216 ? 3.213 7.274 15.911 1.00 69.62 216 ILE A N 1
ATOM 1599 C CA . ILE A 1 216 ? 3.152 6.000 16.634 1.00 69.62 216 ILE A CA 1
ATOM 1600 C C . ILE A 1 216 ? 3.147 4.894 15.583 1.00 69.62 216 ILE A C 1
ATOM 1602 O O . ILE A 1 216 ? 2.141 4.664 14.910 1.00 69.62 216 ILE A O 1
ATOM 1606 N N . ILE A 1 217 ? 4.287 4.230 15.443 1.00 71.31 217 ILE A N 1
ATOM 1607 C CA . ILE A 1 217 ? 4.435 3.028 14.628 1.00 71.31 217 ILE A CA 1
ATOM 1608 C C . ILE A 1 217 ? 4.528 1.854 15.594 1.00 71.31 217 ILE A C 1
ATOM 1610 O O . ILE A 1 217 ? 5.331 1.897 16.528 1.00 71.31 217 ILE A O 1
ATOM 1614 N N . ALA A 1 218 ? 3.703 0.821 15.401 1.00 69.00 218 ALA A N 1
ATOM 1615 C CA . ALA A 1 218 ? 3.879 -0.395 16.183 1.00 69.00 218 ALA A CA 1
ATOM 1616 C C . ALA A 1 218 ? 5.249 -1.005 15.875 1.00 69.00 218 ALA A C 1
ATOM 1618 O O . ALA A 1 218 ? 5.583 -1.256 14.718 1.00 69.00 218 ALA A O 1
ATOM 1619 N N . ASP A 1 219 ? 5.996 -1.347 16.923 1.00 60.78 219 ASP A N 1
ATOM 1620 C CA . ASP A 1 219 ? 7.168 -2.223 16.802 1.00 60.78 219 ASP A CA 1
ATOM 1621 C C . ASP A 1 219 ? 6.759 -3.682 16.489 1.00 60.78 219 ASP A C 1
ATOM 1623 O O . ASP A 1 219 ? 7.606 -4.560 16.261 1.00 60.78 219 ASP A O 1
ATOM 1627 N N . GLU A 1 220 ? 5.448 -3.950 16.471 1.00 58.28 220 GLU A N 1
ATOM 1628 C CA . GLU A 1 220 ? 4.850 -5.188 15.996 1.00 58.28 220 GLU A CA 1
ATOM 1629 C C . GLU A 1 220 ? 5.106 -5.348 14.501 1.00 58.28 220 GLU A C 1
ATOM 1631 O O . GLU A 1 220 ? 4.490 -4.733 13.635 1.00 58.28 220 GLU A O 1
ATOM 1636 N N . VAL A 1 221 ? 6.054 -6.226 14.204 1.00 57.69 221 VAL A N 1
ATOM 1637 C CA . VAL A 1 221 ? 6.387 -6.607 12.840 1.00 57.69 221 VAL A CA 1
ATOM 1638 C C . VAL A 1 221 ? 5.195 -7.323 12.226 1.00 57.69 221 VAL A C 1
ATOM 1640 O O . VAL A 1 221 ? 4.796 -8.401 12.694 1.00 57.69 221 VAL A O 1
ATOM 1643 N N . VAL A 1 222 ? 4.700 -6.753 11.131 1.00 57.31 222 VAL A N 1
ATOM 1644 C CA . VAL A 1 222 ? 3.622 -7.313 10.312 1.00 57.31 222 VAL A CA 1
ATOM 1645 C C . VAL A 1 222 ? 3.892 -8.783 9.938 1.00 57.31 222 VAL A C 1
ATOM 1647 O O . VAL A 1 222 ? 2.977 -9.597 9.98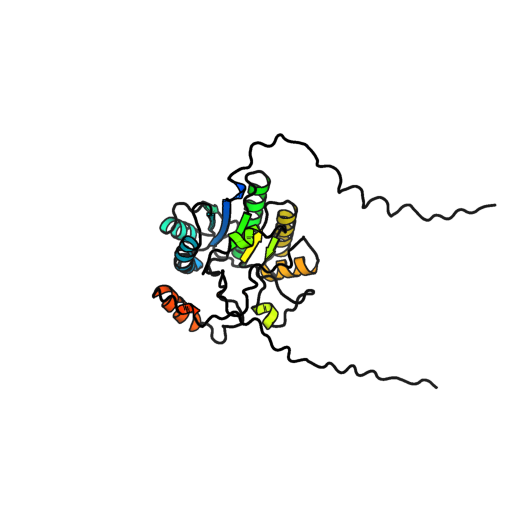9 1.00 57.31 222 VAL A O 1
ATOM 1650 N N . ASP A 1 223 ? 5.163 -9.159 9.744 1.00 54.72 223 ASP A N 1
ATOM 1651 C CA . ASP A 1 223 ? 5.600 -10.520 9.403 1.00 54.72 223 ASP A CA 1
ATOM 1652 C C . ASP A 1 223 ? 6.731 -11.069 10.294 1.00 54.72 223 ASP A C 1
ATOM 1654 O O . ASP A 1 223 ? 7.785 -11.507 9.829 1.00 54.72 223 ASP A O 1
ATOM 1658 N N . ARG A 1 224 ? 6.526 -11.138 11.617 1.00 51.03 224 ARG A N 1
ATOM 1659 C CA . ARG A 1 224 ? 7.223 -12.195 12.380 1.00 51.03 224 ARG A CA 1
ATOM 1660 C C . ARG A 1 224 ? 6.601 -13.532 11.993 1.00 51.03 224 ARG A C 1
ATOM 1662 O O . ARG A 1 224 ? 5.583 -13.922 12.566 1.00 51.03 224 ARG A O 1
ATOM 1669 N N . CYS A 1 225 ? 7.169 -14.184 10.987 1.00 47.62 225 CYS A N 1
ATOM 1670 C CA . CYS A 1 225 ? 6.892 -15.581 10.705 1.00 47.62 225 CYS A CA 1
ATOM 1671 C C . CYS A 1 225 ? 7.631 -16.431 11.761 1.00 47.62 225 CYS A C 1
ATOM 1673 O O . CYS A 1 225 ? 8.840 -16.237 11.946 1.00 47.62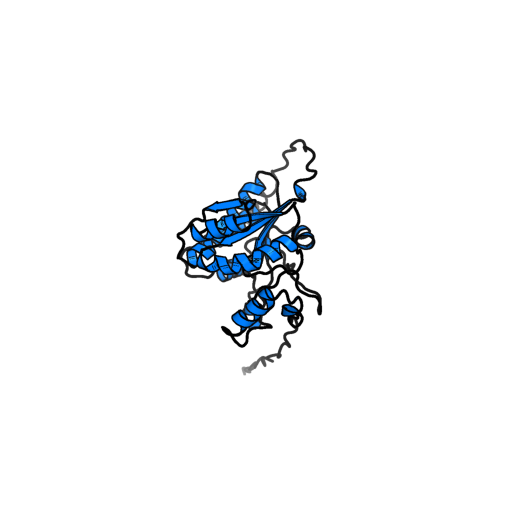 225 CYS A O 1
ATOM 1675 N N . PRO A 1 226 ? 6.948 -17.319 12.508 1.00 47.97 226 PRO A N 1
ATOM 1676 C CA . PRO A 1 226 ? 7.618 -18.285 13.375 1.00 47.97 226 PRO A CA 1
ATOM 1677 C C . PRO A 1 226 ? 8.671 -19.073 12.585 1.00 47.97 226 PRO A C 1
ATOM 1679 O O . PRO A 1 226 ? 8.492 -19.332 11.394 1.00 47.97 226 PRO A O 1
ATOM 1682 N N . ARG A 1 227 ? 9.786 -19.463 13.219 1.00 46.03 227 ARG A N 1
ATOM 1683 C CA . ARG A 1 227 ? 10.820 -20.257 12.530 1.00 46.03 227 ARG A CA 1
ATOM 1684 C C . ARG A 1 227 ? 10.189 -21.504 11.902 1.00 46.03 227 ARG A C 1
ATOM 1686 O O . ARG A 1 227 ? 9.598 -22.307 12.612 1.00 46.03 227 ARG A O 1
ATOM 1693 N N . GLY A 1 228 ? 10.362 -21.661 10.589 1.00 46.69 228 GLY A N 1
ATOM 1694 C CA . GLY A 1 228 ? 9.854 -22.806 9.828 1.00 46.69 228 GLY A CA 1
ATOM 1695 C C . GLY A 1 228 ? 8.461 -22.626 9.221 1.00 46.69 228 GLY A C 1
ATOM 1696 O O . GLY A 1 228 ? 8.056 -23.484 8.444 1.00 46.69 228 GLY A O 1
ATOM 1697 N N . ALA A 1 229 ? 7.754 -21.532 9.511 1.00 51.06 229 ALA A N 1
ATOM 1698 C CA . ALA A 1 229 ? 6.508 -21.206 8.826 1.00 51.06 229 ALA A CA 1
ATOM 1699 C C . ALA A 1 229 ? 6.770 -20.480 7.491 1.00 51.06 229 ALA A C 1
ATOM 1701 O O . ALA A 1 229 ? 7.830 -19.882 7.275 1.00 51.06 229 ALA A O 1
ATOM 1702 N N . VAL A 1 230 ? 5.794 -20.568 6.586 1.00 55.09 230 VAL A N 1
ATOM 1703 C CA . VAL A 1 230 ? 5.765 -19.824 5.321 1.00 55.09 230 VAL A CA 1
ATOM 1704 C C . VAL A 1 230 ? 5.272 -18.403 5.623 1.00 55.09 230 VAL A C 1
ATOM 1706 O O . VAL A 1 230 ? 4.296 -18.255 6.365 1.00 55.09 230 VAL A O 1
ATOM 1709 N N . PRO A 1 231 ? 5.930 -17.343 5.124 1.00 62.66 231 PRO A N 1
ATOM 1710 C CA . PRO A 1 231 ? 5.445 -15.983 5.335 1.00 62.66 231 PRO A CA 1
ATOM 1711 C C . PRO A 1 231 ? 4.094 -15.782 4.636 1.00 62.66 231 PRO A C 1
ATOM 1713 O O . PRO A 1 231 ? 3.867 -16.331 3.561 1.00 62.66 231 PRO A O 1
ATOM 1716 N N . ALA A 1 232 ? 3.203 -14.981 5.229 1.00 67.88 232 ALA A N 1
ATOM 1717 C CA . ALA A 1 232 ? 1.916 -14.673 4.602 1.00 67.88 232 ALA A CA 1
ATOM 1718 C C . ALA A 1 232 ? 2.113 -13.837 3.330 1.00 67.88 232 ALA A C 1
ATOM 1720 O O . ALA A 1 232 ? 1.450 -14.074 2.321 1.00 67.88 232 ALA A O 1
ATOM 1721 N N . VAL A 1 233 ? 3.076 -12.912 3.367 1.00 66.19 233 VAL A N 1
ATOM 1722 C CA . VAL A 1 233 ? 3.492 -12.105 2.222 1.00 66.19 233 VAL A CA 1
ATOM 1723 C C . VAL A 1 233 ? 4.971 -12.340 1.943 1.00 66.19 233 VAL A C 1
ATOM 1725 O O . VAL A 1 233 ? 5.826 -12.238 2.823 1.00 66.19 233 VAL A O 1
ATOM 1728 N N . TRP A 1 234 ? 5.283 -12.671 0.697 1.00 67.50 234 TRP A N 1
ATOM 1729 C CA . TRP A 1 234 ? 6.644 -12.796 0.210 1.00 67.50 234 TRP A CA 1
ATOM 1730 C C . TRP A 1 234 ? 7.028 -11.550 -0.581 1.00 67.50 234 TRP A C 1
ATOM 1732 O O . TRP A 1 234 ? 6.413 -11.232 -1.597 1.00 67.50 234 TRP A O 1
ATOM 1742 N N . HIS A 1 235 ? 8.083 -10.872 -0.131 1.00 61.91 235 HIS A N 1
ATOM 1743 C CA . HIS A 1 235 ? 8.694 -9.772 -0.865 1.00 61.91 235 HIS A CA 1
ATOM 1744 C C . HIS A 1 235 ? 10.024 -10.254 -1.467 1.00 61.91 235 HIS A C 1
ATOM 1746 O O . HIS A 1 235 ? 10.891 -10.724 -0.719 1.00 61.91 235 HIS A O 1
ATOM 1752 N N . PRO A 1 236 ? 10.239 -10.121 -2.789 1.00 51.41 236 PRO A N 1
ATOM 1753 C CA . PRO A 1 236 ? 11.450 -10.581 -3.465 1.00 51.41 236 PRO A CA 1
ATOM 1754 C C . PRO A 1 236 ? 12.723 -9.947 -2.909 1.00 51.41 236 PRO A C 1
ATOM 1756 O O . PRO A 1 236 ? 13.778 -10.560 -2.989 1.00 51.41 236 PRO A O 1
ATOM 1759 N N . TYR A 1 237 ? 12.645 -8.767 -2.289 1.00 52.75 237 TYR A N 1
ATOM 1760 C CA . TYR A 1 237 ? 13.774 -8.091 -1.651 1.00 52.75 237 TYR A CA 1
ATOM 1761 C C . TYR A 1 237 ? 14.013 -8.544 -0.202 1.00 52.75 237 TYR A C 1
ATOM 1763 O O . TYR A 1 237 ? 14.419 -7.745 0.626 1.00 52.75 237 TYR A O 1
ATOM 1771 N N . SER A 1 238 ? 13.787 -9.816 0.133 1.00 43.91 238 SER A N 1
ATOM 1772 C CA . SER A 1 238 ? 14.251 -10.394 1.402 1.00 43.91 238 SER A CA 1
ATOM 1773 C C . SER A 1 238 ? 15.681 -10.943 1.228 1.00 43.91 238 SER A C 1
ATOM 1775 O O . SER A 1 238 ? 15.942 -11.711 0.297 1.00 43.91 238 SER A O 1
ATOM 1777 N N . PRO A 1 239 ? 16.645 -10.583 2.097 1.00 35.50 239 PRO A N 1
ATOM 1778 C CA . PRO A 1 239 ? 18.089 -10.784 1.878 1.00 35.50 239 PRO A CA 1
ATOM 1779 C C . PRO A 1 239 ? 18.512 -12.246 1.878 1.00 35.50 239 PRO A C 1
ATOM 1781 O O . PRO A 1 239 ? 19.623 -12.570 1.469 1.00 35.50 239 PRO A O 1
ATOM 1784 N N . ALA A 1 240 ? 17.636 -13.137 2.333 1.00 41.12 240 ALA A N 1
ATOM 1785 C CA . ALA A 1 240 ? 17.911 -14.557 2.424 1.00 41.12 240 ALA A CA 1
ATOM 1786 C C . ALA A 1 240 ? 18.152 -15.222 1.058 1.00 41.12 240 ALA A C 1
ATOM 1788 O O . ALA A 1 240 ? 18.610 -16.361 1.025 1.00 41.12 240 ALA A O 1
ATOM 1789 N N . GLN A 1 241 ? 17.789 -14.570 -0.059 1.00 43.66 241 GLN A N 1
ATOM 1790 C CA . GLN A 1 241 ? 17.571 -15.286 -1.324 1.00 43.66 241 GLN A CA 1
ATOM 1791 C C . GLN A 1 241 ? 18.263 -14.710 -2.557 1.00 43.66 241 GLN A C 1
ATOM 1793 O O . GLN A 1 241 ? 18.169 -15.315 -3.621 1.00 43.66 241 GLN A O 1
ATOM 1798 N N . ILE A 1 242 ? 18.964 -13.576 -2.458 1.00 40.38 242 ILE A N 1
ATOM 1799 C CA . ILE A 1 242 ? 19.466 -12.890 -3.655 1.00 40.38 242 ILE A CA 1
ATOM 1800 C C . ILE A 1 242 ? 20.991 -12.767 -3.667 1.00 40.38 242 ILE A C 1
ATOM 1802 O O . ILE A 1 242 ? 21.551 -11.686 -3.502 1.00 40.38 242 ILE A O 1
ATOM 1806 N N . SER A 1 243 ? 21.666 -13.873 -3.979 1.00 36.12 243 SER A N 1
ATOM 1807 C CA . SER A 1 243 ? 22.976 -13.839 -4.639 1.00 36.12 243 SER A CA 1
ATOM 1808 C C . SER A 1 243 ? 22.817 -14.352 -6.078 1.00 36.12 243 SER A C 1
ATOM 1810 O O . SER A 1 243 ? 23.057 -15.523 -6.356 1.00 36.12 243 SER A O 1
ATOM 1812 N N . GLY A 1 244 ? 22.337 -13.496 -6.990 1.00 35.84 244 GLY A N 1
ATOM 1813 C CA . GLY A 1 244 ? 22.230 -13.811 -8.425 1.00 35.84 244 GLY A CA 1
ATOM 1814 C C . GLY A 1 244 ? 21.018 -13.173 -9.113 1.00 35.84 244 GLY A C 1
ATOM 1815 O O . GLY A 1 244 ? 20.019 -13.841 -9.369 1.00 35.84 244 GLY A O 1
ATOM 1816 N N . LYS A 1 245 ? 21.064 -11.865 -9.397 1.00 47.41 245 LYS A N 1
ATOM 1817 C CA . LYS A 1 245 ? 19.961 -11.151 -10.072 1.00 47.41 245 LYS A CA 1
ATOM 1818 C C . LYS A 1 245 ? 19.990 -11.388 -11.592 1.00 47.41 245 LYS A C 1
ATOM 1820 O O . LYS A 1 245 ? 21.054 -11.563 -12.169 1.00 47.41 245 LYS A O 1
ATOM 1825 N N . VAL A 1 246 ? 18.799 -11.372 -12.202 1.00 40.88 246 VAL A N 1
ATOM 1826 C CA . VAL A 1 246 ? 18.414 -11.700 -13.601 1.00 40.88 246 VAL A CA 1
ATOM 1827 C C . VAL A 1 246 ? 17.983 -13.163 -13.804 1.00 40.88 246 VAL A C 1
ATOM 1829 O O . VAL A 1 246 ? 16.812 -13.392 -14.097 1.00 40.88 246 VAL A O 1
ATOM 1832 N N . PHE A 1 247 ? 18.829 -14.165 -13.537 1.00 41.50 247 PHE A N 1
ATOM 1833 C CA . PHE A 1 247 ? 18.424 -15.584 -13.671 1.00 41.50 247 PHE A CA 1
ATOM 1834 C C . PHE A 1 247 ? 17.369 -16.030 -12.644 1.00 41.50 247 PHE A C 1
ATOM 1836 O O . PHE A 1 247 ? 16.548 -16.906 -12.926 1.00 41.50 247 PHE A O 1
ATOM 1843 N N . PHE A 1 248 ? 17.368 -15.416 -11.458 1.00 50.66 248 PHE A N 1
ATOM 1844 C CA . PHE A 1 248 ? 16.411 -15.730 -10.399 1.00 50.66 248 PHE A CA 1
ATOM 1845 C C . PHE A 1 248 ? 14.979 -15.339 -10.774 1.00 50.66 248 PHE A C 1
ATOM 1847 O O . PHE A 1 248 ? 14.074 -16.134 -10.562 1.00 50.66 248 PHE A O 1
ATOM 1854 N N . TRP A 1 249 ? 14.769 -14.179 -11.405 1.00 50.84 249 TRP A N 1
ATOM 1855 C CA . TRP A 1 249 ? 13.431 -13.752 -11.827 1.00 50.84 249 TRP A CA 1
ATOM 1856 C C . TRP A 1 249 ? 12.870 -14.656 -12.919 1.00 50.84 249 TRP A C 1
ATOM 1858 O O . TRP A 1 249 ? 11.740 -15.099 -12.790 1.00 50.84 249 TRP A O 1
ATOM 1868 N N . GLY A 1 250 ? 13.667 -15.034 -13.924 1.00 56.91 250 GLY A N 1
ATOM 1869 C CA . GLY A 1 250 ? 13.223 -15.997 -14.938 1.00 56.91 250 GLY A CA 1
ATOM 1870 C C . GLY A 1 250 ? 12.773 -17.330 -14.328 1.00 56.91 250 GLY A C 1
ATOM 1871 O O . GLY A 1 250 ? 11.712 -17.832 -14.674 1.00 56.91 250 GLY A O 1
ATOM 1872 N N . ARG A 1 251 ? 13.523 -17.873 -13.356 1.00 57.66 251 ARG A N 1
ATOM 1873 C CA . ARG A 1 251 ? 13.162 -19.131 -12.673 1.00 57.66 251 ARG A CA 1
ATOM 1874 C C . ARG A 1 251 ? 12.000 -18.994 -11.695 1.00 57.66 251 ARG A C 1
ATOM 1876 O O . ARG A 1 251 ? 11.168 -19.890 -11.640 1.00 57.66 251 ARG A O 1
ATOM 1883 N N . VAL A 1 252 ? 11.949 -17.915 -10.919 1.00 59.44 252 VAL A N 1
ATOM 1884 C CA . VAL A 1 252 ? 10.857 -17.663 -9.972 1.00 59.44 252 VAL A CA 1
ATOM 1885 C C . VAL A 1 252 ? 9.566 -17.417 -10.730 1.00 59.44 252 VAL A C 1
ATOM 1887 O O . VAL A 1 252 ? 8.584 -18.072 -10.421 1.00 59.44 252 VAL A O 1
ATOM 1890 N N . LEU A 1 253 ? 9.579 -16.574 -11.766 1.00 61.62 253 LEU A N 1
ATOM 1891 C CA . LEU A 1 253 ? 8.414 -16.320 -12.613 1.00 61.62 253 LEU A CA 1
ATOM 1892 C C . LEU A 1 253 ? 8.004 -17.579 -13.388 1.00 61.62 253 LEU A C 1
ATOM 1894 O O . LEU A 1 253 ? 6.817 -17.872 -13.437 1.00 61.62 253 LEU A O 1
ATOM 1898 N N . ALA A 1 254 ? 8.950 -18.375 -13.904 1.00 62.00 254 ALA A N 1
ATOM 1899 C CA . ALA A 1 254 ? 8.639 -19.649 -14.562 1.00 62.00 254 ALA A CA 1
ATOM 1900 C C . ALA A 1 254 ? 7.997 -20.668 -13.608 1.00 62.00 254 ALA A C 1
ATOM 1902 O O . ALA A 1 254 ? 7.022 -21.313 -13.978 1.00 62.00 254 ALA A O 1
ATOM 1903 N N . LYS A 1 255 ? 8.491 -20.783 -12.368 1.00 62.72 255 LYS A N 1
ATOM 1904 C CA . LYS A 1 255 ? 7.897 -21.664 -11.350 1.00 62.72 255 LYS A CA 1
ATOM 1905 C C . LYS A 1 255 ? 6.558 -21.144 -10.814 1.00 62.72 255 LYS A C 1
ATOM 1907 O O . LYS A 1 255 ? 5.644 -21.912 -10.546 1.00 62.72 255 LYS A O 1
ATOM 1912 N N . ILE A 1 256 ? 6.430 -19.824 -10.682 1.00 58.34 256 ILE A N 1
ATOM 1913 C CA . ILE A 1 256 ? 5.174 -19.136 -10.363 1.00 58.34 256 ILE A CA 1
ATOM 1914 C C . ILE A 1 256 ? 4.131 -19.400 -11.453 1.00 58.34 256 ILE A C 1
ATOM 1916 O O . ILE A 1 256 ? 2.967 -19.614 -11.117 1.00 58.34 256 ILE A O 1
ATOM 1920 N N . ALA A 1 257 ? 4.533 -19.357 -12.723 1.00 57.47 257 ALA A N 1
ATOM 1921 C CA . ALA A 1 257 ? 3.666 -19.574 -13.874 1.00 57.47 257 ALA A CA 1
ATOM 1922 C C . ALA A 1 257 ? 3.306 -21.053 -14.074 1.00 57.47 257 ALA A C 1
ATOM 1924 O O . ALA A 1 257 ? 2.216 -21.345 -14.553 1.00 57.47 257 ALA A O 1
ATOM 1925 N N . SER A 1 258 ? 4.169 -21.990 -13.667 1.00 66.25 258 SER A N 1
ATOM 1926 C CA . SER A 1 258 ? 3.900 -23.428 -13.782 1.00 66.25 258 SER A CA 1
ATOM 1927 C C . SER A 1 258 ? 2.893 -23.963 -12.757 1.00 66.25 258 SER A C 1
ATOM 1929 O O . SER A 1 258 ? 2.626 -25.160 -12.755 1.00 66.25 258 SER A O 1
ATOM 1931 N N . GLY A 1 259 ? 2.354 -23.113 -11.869 1.00 52.47 259 GLY A N 1
ATOM 1932 C CA . GLY A 1 259 ? 1.422 -23.532 -10.814 1.00 52.47 259 GLY A CA 1
ATOM 1933 C C . GLY A 1 259 ? 2.051 -24.466 -9.775 1.00 52.47 259 GLY A C 1
ATOM 1934 O O . GLY A 1 259 ? 1.339 -25.076 -8.982 1.00 52.47 259 GLY A O 1
ATOM 1935 N N . ASP A 1 260 ? 3.379 -24.579 -9.777 1.00 59.44 260 ASP A N 1
ATOM 1936 C CA . ASP A 1 260 ? 4.112 -25.476 -8.899 1.00 59.44 260 ASP A CA 1
ATOM 1937 C C . ASP A 1 260 ? 4.158 -24.847 -7.500 1.00 59.44 260 ASP A C 1
ATOM 1939 O O . ASP A 1 260 ? 4.922 -23.911 -7.239 1.00 59.44 260 ASP A O 1
ATOM 1943 N N . GLY A 1 261 ? 3.282 -25.313 -6.603 1.00 50.97 261 GLY A N 1
ATOM 1944 C CA . GLY A 1 261 ? 3.184 -24.831 -5.219 1.00 50.97 261 GLY A CA 1
ATOM 1945 C C . GLY A 1 261 ? 4.507 -24.930 -4.447 1.00 50.97 261 GLY A C 1
ATOM 1946 O O . GLY A 1 261 ? 4.726 -24.176 -3.497 1.00 50.97 261 GLY A O 1
ATOM 1947 N N . ASP A 1 262 ? 5.434 -25.769 -4.918 1.00 52.41 262 ASP A N 1
ATOM 1948 C CA . ASP A 1 262 ? 6.776 -25.943 -4.365 1.00 52.41 262 ASP A CA 1
ATOM 1949 C C . ASP A 1 262 ? 7.802 -24.908 -4.854 1.00 52.41 262 ASP A C 1
ATOM 1951 O O . ASP A 1 262 ? 8.963 -24.923 -4.423 1.00 52.41 262 ASP A O 1
ATOM 1955 N N . ALA A 1 263 ? 7.405 -23.931 -5.681 1.00 54.31 263 ALA A N 1
ATOM 1956 C CA . ALA A 1 263 ? 8.262 -22.803 -6.059 1.00 54.31 263 ALA A CA 1
ATOM 1957 C C . ALA A 1 263 ? 8.868 -22.087 -4.841 1.00 54.31 263 ALA A C 1
ATOM 1959 O O . ALA A 1 263 ? 9.997 -21.589 -4.900 1.00 54.31 263 ALA A O 1
ATOM 1960 N N . PHE A 1 264 ? 8.131 -22.105 -3.727 1.00 50.22 264 PHE A N 1
ATOM 1961 C CA . PHE A 1 264 ? 8.504 -21.498 -2.457 1.00 50.22 264 PHE A CA 1
ATOM 1962 C C . PHE A 1 264 ? 8.905 -22.517 -1.374 1.00 50.22 264 PHE A C 1
ATOM 1964 O O . PHE A 1 264 ? 9.271 -22.100 -0.278 1.00 50.22 264 PHE A O 1
ATOM 1971 N N . ALA A 1 265 ? 8.928 -23.829 -1.645 1.00 47.75 265 ALA A N 1
ATOM 1972 C CA . ALA A 1 265 ? 9.254 -24.861 -0.643 1.00 47.75 265 ALA A CA 1
ATOM 1973 C C . ALA A 1 265 ? 10.690 -24.749 -0.074 1.00 47.75 265 ALA A C 1
ATOM 1975 O O . ALA A 1 265 ? 10.988 -25.242 1.015 1.00 47.75 265 ALA A O 1
ATOM 1976 N N . GLY A 1 266 ? 11.583 -24.031 -0.768 1.00 46.12 266 GLY A N 1
ATOM 1977 C CA . GLY A 1 266 ? 12.922 -23.661 -0.282 1.00 46.12 266 GLY A CA 1
ATOM 1978 C C . GLY A 1 266 ? 13.023 -22.260 0.338 1.00 46.12 266 GLY A C 1
ATOM 1979 O O . GLY A 1 266 ? 14.078 -21.879 0.849 1.00 46.12 266 GLY A O 1
ATOM 1980 N N . VAL A 1 267 ? 11.949 -21.471 0.300 1.00 45.12 267 VAL A N 1
ATOM 1981 C CA . VAL A 1 267 ? 11.904 -20.088 0.777 1.00 45.12 267 VAL A CA 1
ATOM 1982 C C . VAL A 1 267 ? 11.605 -20.083 2.272 1.00 45.12 267 VAL A C 1
ATOM 1984 O O . VAL A 1 267 ? 10.483 -19.880 2.722 1.00 45.12 267 VAL A O 1
ATOM 1987 N N . ARG A 1 268 ? 12.639 -20.344 3.076 1.00 41.00 268 ARG A N 1
ATOM 1988 C CA . ARG A 1 268 ? 12.557 -20.232 4.537 1.00 41.00 268 ARG A CA 1
ATOM 1989 C C . ARG A 1 268 ? 12.850 -18.800 4.971 1.00 41.00 268 ARG A C 1
ATOM 1991 O O . ARG A 1 268 ? 13.827 -18.199 4.526 1.00 41.00 268 ARG A O 1
ATOM 1998 N N . CYS A 1 269 ? 12.063 -18.278 5.911 1.00 39.28 269 CYS A N 1
ATOM 1999 C CA . CYS A 1 269 ? 12.400 -17.056 6.636 1.00 39.28 269 CYS A CA 1
ATOM 2000 C C . CYS A 1 269 ? 13.735 -17.244 7.383 1.00 39.28 269 CYS A C 1
ATOM 2002 O O . CYS A 1 269 ? 13.771 -17.842 8.459 1.00 39.28 269 CYS A O 1
ATOM 2004 N N . SER A 1 270 ? 14.847 -16.740 6.837 1.00 35.16 270 SER A N 1
ATOM 2005 C CA . SER A 1 270 ? 16.156 -16.815 7.496 1.00 35.16 270 SER A CA 1
ATOM 2006 C C . SER A 1 270 ? 16.314 -15.701 8.541 1.00 35.16 270 SER A C 1
ATOM 2008 O O . SER A 1 270 ? 17.137 -14.798 8.406 1.00 35.16 270 SER A O 1
ATOM 2010 N N . TRP A 1 271 ? 15.531 -15.747 9.615 1.00 32.78 271 TRP A N 1
ATOM 2011 C CA . TRP A 1 271 ? 15.778 -14.899 10.786 1.00 32.78 271 TRP A CA 1
ATOM 2012 C C . TRP A 1 271 ? 16.714 -15.634 11.748 1.00 32.78 271 TRP A C 1
ATOM 2014 O O . TRP A 1 271 ? 16.303 -16.330 12.679 1.00 32.78 271 TRP A O 1
ATOM 2024 N N . GLY A 1 272 ? 18.007 -15.518 11.452 1.00 30.67 272 GLY A N 1
ATOM 2025 C CA . GLY A 1 272 ? 19.094 -16.133 12.206 1.00 30.67 272 GLY A CA 1
ATOM 2026 C C . GLY A 1 272 ? 20.454 -15.637 11.732 1.00 30.67 272 GLY A C 1
ATOM 2027 O O . GLY A 1 272 ? 21.333 -16.445 11.443 1.00 30.67 272 GLY A O 1
ATOM 2028 N N . GLY A 1 273 ? 20.629 -14.318 11.611 1.00 33.75 273 GLY A N 1
ATOM 2029 C CA . GLY A 1 273 ? 21.962 -13.749 11.460 1.00 33.75 273 GLY A CA 1
ATOM 2030 C C . GLY A 1 273 ? 22.794 -14.143 12.678 1.00 33.75 273 GLY A C 1
ATOM 2031 O O . GLY A 1 273 ? 22.514 -13.701 13.791 1.00 33.75 273 GLY A O 1
ATOM 2032 N N . ARG A 1 274 ? 23.805 -15.002 12.496 1.00 34.06 274 ARG A N 1
ATOM 2033 C CA . ARG A 1 274 ? 24.863 -15.143 13.499 1.00 34.06 274 ARG A CA 1
ATOM 2034 C C . ARG A 1 274 ? 25.504 -13.767 13.617 1.00 34.06 274 ARG A C 1
ATOM 2036 O O . ARG A 1 274 ? 26.218 -13.356 12.704 1.00 34.06 274 ARG A O 1
ATOM 2043 N N . HIS A 1 275 ? 25.257 -13.066 14.720 1.00 35.88 275 HIS A N 1
ATOM 2044 C CA . HIS A 1 275 ? 26.086 -11.936 15.111 1.00 35.88 275 HIS A CA 1
ATOM 2045 C C . HIS A 1 275 ? 27.529 -12.445 15.190 1.00 35.88 275 HIS A C 1
ATOM 2047 O O . HIS A 1 275 ? 27.922 -13.096 16.157 1.00 35.88 275 HIS A O 1
ATOM 2053 N N . LYS A 1 276 ? 28.336 -12.185 14.157 1.00 37.16 276 LYS A N 1
ATOM 2054 C CA . LYS A 1 276 ? 29.789 -12.217 14.307 1.00 37.16 276 LYS A CA 1
ATOM 2055 C C . LYS A 1 276 ? 30.117 -11.041 15.217 1.00 37.16 276 LYS A C 1
ATOM 2057 O O . LYS A 1 276 ? 30.194 -9.907 14.754 1.00 37.16 276 LYS A O 1
ATOM 2062 N N . GLY A 1 277 ? 30.221 -11.314 16.516 1.00 33.12 277 GLY A N 1
ATOM 2063 C CA . GLY A 1 277 ? 30.621 -10.337 17.516 1.00 33.12 277 GLY A CA 1
ATOM 2064 C C . GLY A 1 277 ? 31.929 -9.675 17.095 1.00 33.12 277 GLY A C 1
ATOM 2065 O O . GLY A 1 277 ? 32.998 -10.276 17.175 1.00 33.12 277 GLY A O 1
ATOM 2066 N N . ARG A 1 278 ? 31.854 -8.429 16.623 1.00 37.94 278 ARG A N 1
ATOM 2067 C CA . ARG A 1 278 ? 33.021 -7.554 16.563 1.00 37.94 278 ARG A CA 1
ATOM 2068 C C . ARG A 1 278 ? 33.281 -7.086 17.988 1.00 37.94 278 ARG A C 1
ATOM 2070 O O . ARG A 1 278 ? 32.713 -6.094 18.432 1.00 37.94 278 ARG A O 1
ATOM 2077 N N . ASN A 1 279 ? 34.147 -7.811 18.691 1.00 36.91 279 ASN A N 1
ATOM 2078 C CA . ASN A 1 279 ? 34.797 -7.325 19.904 1.00 36.91 279 ASN A CA 1
ATOM 2079 C C . ASN A 1 279 ? 35.579 -6.048 19.558 1.00 36.91 279 ASN A C 1
ATOM 2081 O O . ASN A 1 279 ? 36.723 -6.111 19.107 1.00 36.91 279 ASN A O 1
ATOM 2085 N N . ARG A 1 280 ? 34.971 -4.876 19.765 1.00 39.97 280 ARG A N 1
ATOM 2086 C CA . ARG A 1 280 ? 35.725 -3.629 19.902 1.00 39.97 280 ARG A CA 1
ATOM 2087 C C . ARG A 1 280 ? 36.408 -3.677 21.266 1.00 39.97 280 ARG A C 1
ATOM 2089 O O . ARG A 1 280 ? 35.774 -3.436 22.287 1.00 39.97 280 ARG A O 1
ATOM 2096 N N . ARG A 1 281 ? 37.700 -4.018 21.282 1.00 38.03 281 ARG A N 1
ATOM 2097 C CA . ARG A 1 281 ? 38.559 -3.753 22.440 1.00 38.03 281 ARG A CA 1
ATOM 2098 C C . ARG A 1 281 ? 38.610 -2.238 22.633 1.00 38.03 281 ARG A C 1
ATOM 2100 O O . ARG A 1 281 ? 39.125 -1.529 21.772 1.00 38.03 281 ARG A O 1
ATOM 2107 N N . ALA A 1 282 ? 38.058 -1.757 23.740 1.00 40.34 282 ALA A N 1
ATOM 2108 C CA . ALA A 1 282 ? 38.309 -0.411 24.224 1.00 40.34 282 ALA A CA 1
ATOM 2109 C C . ALA A 1 282 ? 39.773 -0.346 24.687 1.00 40.34 282 ALA A C 1
ATOM 2111 O O . ALA A 1 282 ? 40.126 -0.870 25.740 1.00 40.34 282 ALA A O 1
ATOM 2112 N N . GLY A 1 283 ? 40.640 0.238 23.862 1.00 36.06 283 GLY A N 1
ATOM 2113 C CA . GLY A 1 283 ? 41.980 0.639 24.274 1.00 36.06 283 GLY A CA 1
ATOM 2114 C C . GLY A 1 283 ? 41.886 1.924 25.088 1.00 36.06 283 GLY A C 1
ATOM 2115 O O . GLY A 1 283 ? 41.904 3.010 24.518 1.00 36.06 283 GLY A O 1
ATOM 2116 N N . GLY A 1 284 ? 41.739 1.801 26.406 1.00 38.59 284 GLY A N 1
ATOM 2117 C CA . GLY A 1 284 ? 41.935 2.909 27.335 1.00 38.59 284 GLY A CA 1
ATOM 2118 C C . GLY A 1 284 ? 43.422 3.059 27.642 1.00 38.59 284 GLY A C 1
ATOM 2119 O O . GLY A 1 284 ? 43.991 2.223 28.339 1.00 38.59 284 GLY A O 1
ATOM 2120 N N . VAL A 1 285 ? 44.053 4.109 27.116 1.00 42.47 285 VAL A N 1
ATOM 2121 C CA . VAL A 1 285 ? 45.372 4.564 27.569 1.00 42.47 285 VAL A CA 1
ATOM 2122 C C . VAL A 1 285 ? 45.148 5.442 28.797 1.00 42.47 285 VAL A C 1
ATOM 2124 O O . VAL A 1 285 ? 44.579 6.525 28.697 1.00 42.47 285 VAL A O 1
ATOM 2127 N N . VAL A 1 286 ? 45.578 4.954 29.959 1.00 41.47 286 VAL A N 1
ATOM 2128 C CA . VAL A 1 286 ? 45.688 5.741 31.191 1.00 41.47 286 VAL A CA 1
ATOM 2129 C C . VAL A 1 286 ? 47.003 6.512 31.125 1.00 41.47 286 VAL A C 1
ATOM 2131 O O . VAL A 1 286 ? 48.076 5.917 31.191 1.00 41.47 286 VAL A O 1
ATOM 2134 N N . THR A 1 287 ? 46.939 7.834 30.992 1.00 46.00 287 THR A N 1
ATOM 2135 C CA . THR A 1 287 ? 48.079 8.714 31.263 1.00 46.00 287 THR A CA 1
ATOM 2136 C C . THR A 1 287 ? 48.117 9.027 32.756 1.00 46.00 287 THR A C 1
ATOM 2138 O O . THR A 1 287 ? 47.251 9.713 33.294 1.00 46.00 287 THR A O 1
ATOM 2141 N N . ALA A 1 288 ? 49.134 8.502 33.436 1.00 41.91 288 ALA A N 1
ATOM 2142 C CA . ALA A 1 288 ? 49.486 8.898 34.791 1.00 41.91 288 ALA A CA 1
ATOM 2143 C C . ALA A 1 288 ? 50.112 10.303 34.769 1.00 41.91 288 ALA A C 1
ATOM 2145 O O . ALA A 1 288 ? 51.058 10.548 34.020 1.00 41.91 288 ALA A O 1
ATOM 2146 N N . ARG A 1 289 ? 49.603 11.216 35.602 1.00 43.50 289 ARG A N 1
ATOM 2147 C CA . ARG A 1 289 ? 50.328 12.428 36.002 1.00 43.50 289 ARG A CA 1
ATOM 2148 C C . ARG A 1 289 ? 51.082 12.138 37.300 1.00 43.50 289 ARG A C 1
ATOM 2150 O O . ARG A 1 289 ? 50.482 11.645 38.253 1.00 43.50 289 ARG A O 1
ATOM 2157 N N . ARG A 1 290 ? 52.381 12.433 37.290 1.00 53.88 290 ARG A N 1
ATOM 2158 C CA . ARG A 1 290 ? 53.109 12.927 38.462 1.00 53.88 290 ARG A CA 1
ATOM 2159 C C . ARG A 1 290 ? 52.963 14.442 38.497 1.00 53.88 290 ARG A C 1
ATOM 2161 O O . ARG A 1 290 ? 52.817 15.018 37.393 1.00 53.88 290 ARG A O 1
#

Secondary structure (DSSP, 8-state):
--------SSSSSSSSSS-------------SGGG-EEEEEEE-GGGHHHHHHHHHHHHHT--TTEEEEEEESSHHHHHHHHHH-TTSEEEEPSS-TT-HHHHHHHHHHHHHHHHHHHHTTT--EEEEE-TTSEESS--HHHHTT--SSEEEEEEHHHHHTT---TTSSEEEEEEEEE-SSHHHHHHHHHHHHHTTTSSS-HHHHHHHHHHTT-S-B-SS-TT-PPTTSPPSEE-TT-TTS-SSTTHHHHHHHHHHHTT-GGGGTT------------------------